Protein AF-A0ABD2N0E4-F1 (afdb_monomer_lite)

pLDDT: mean 71.27, std 22.46, range [29.11, 97.75]

Secondary structure (DSSP, 8-state):
-HHHHHHHHHHHHTTSS-------------EEPPPHHHHHHHHHHT--S-EEGGGSSS-------PPPPHHHHHHHHHHHHHHHHHHHHHHHHHHHHHHHHHHHHHT----STTB-TTT-PBP-TTS--EEE-TTT--EEEGGGEE-S--STTSS-TT--EEHHHHHHHHHHHHTTHHHHTSPPP--PPPPPTT-TT-TTSGGGSSS--SS--S---PPPHHHHHHHHHHT--

Structure (mmCIF, N/CA/C/O backbone):
data_AF-A0ABD2N0E4-F1
#
_entry.id   AF-A0ABD2N0E4-F1
#
loop_
_atom_site.group_PDB
_atom_site.id
_atom_site.type_symbol
_atom_site.label_atom_id
_atom_site.label_alt_id
_atom_site.label_comp_id
_atom_site.label_asym_id
_atom_site.label_entity_id
_atom_site.label_seq_id
_atom_site.pdbx_PDB_ins_code
_atom_site.Cartn_x
_atom_site.Cartn_y
_atom_site.Cartn_z
_atom_site.occupancy
_atom_site.B_iso_or_equiv
_atom_site.auth_seq_id
_atom_site.auth_comp_id
_atom_site.auth_asym_id
_atom_site.auth_atom_id
_atom_site.pdbx_PDB_model_num
ATOM 1 N N . MET A 1 1 ? -3.082 17.286 18.800 1.00 41.62 1 MET A N 1
ATOM 2 C CA . MET A 1 1 ? -3.228 16.809 20.201 1.00 41.62 1 MET A CA 1
ATOM 3 C C . MET A 1 1 ? -4.542 17.218 20.885 1.00 41.62 1 MET A C 1
ATOM 5 O O . MET A 1 1 ? -4.996 16.475 21.744 1.00 41.62 1 MET A O 1
ATOM 9 N N . PHE A 1 2 ? -5.201 18.324 20.512 1.00 30.61 2 PHE A N 1
ATOM 10 C CA . PHE A 1 2 ? -6.448 18.774 21.165 1.00 30.61 2 PHE A CA 1
ATOM 11 C C . PHE A 1 2 ? -7.730 18.035 20.727 1.00 30.61 2 PHE A C 1
ATOM 13 O O . PHE A 1 2 ? -8.674 17.943 21.505 1.00 30.61 2 PHE A O 1
ATOM 20 N N . HIS A 1 3 ? -7.746 17.432 19.534 1.00 33.03 3 HIS A N 1
ATOM 21 C CA . HIS A 1 3 ? -8.928 16.735 19.005 1.00 33.03 3 HIS A CA 1
ATOM 22 C C . HIS A 1 3 ? -9.237 15.411 19.741 1.00 33.03 3 HIS A C 1
ATOM 24 O O . HIS A 1 3 ? -10.398 15.074 19.956 1.00 33.03 3 HIS A O 1
ATOM 30 N N . ASN A 1 4 ? -8.202 14.710 20.228 1.00 40.12 4 ASN A N 1
ATOM 31 C CA . ASN A 1 4 ? -8.358 13.452 20.977 1.00 40.12 4 ASN A CA 1
ATOM 32 C C . ASN A 1 4 ? -8.944 13.653 22.382 1.00 40.12 4 ASN A C 1
ATOM 34 O O . ASN A 1 4 ? -9.721 12.824 22.845 1.00 40.12 4 ASN A O 1
ATOM 38 N N . LYS A 1 5 ? -8.659 14.783 23.043 1.00 41.25 5 LYS A N 1
ATO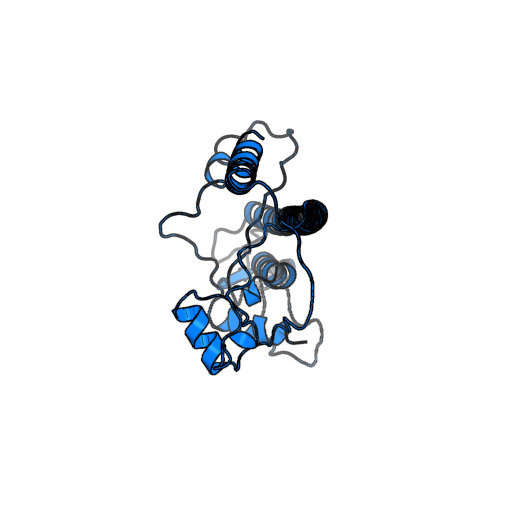M 39 C CA . LYS A 1 5 ? -9.264 15.093 24.351 1.00 41.25 5 LYS A CA 1
ATOM 40 C C . LYS A 1 5 ? -10.753 15.450 24.240 1.00 41.25 5 LYS A C 1
ATOM 42 O O . LYS A 1 5 ? -11.501 15.236 25.191 1.00 41.25 5 LYS A O 1
ATOM 47 N N . PHE A 1 6 ? -11.194 15.979 23.096 1.00 37.59 6 PHE A N 1
ATOM 48 C CA . PHE A 1 6 ? -12.590 16.372 22.870 1.00 37.59 6 PHE A CA 1
ATOM 49 C C . PHE A 1 6 ? -13.507 15.164 22.627 1.00 37.59 6 PHE A C 1
ATOM 51 O O . PHE A 1 6 ? -14.614 15.116 23.162 1.00 37.59 6 PHE A O 1
ATOM 58 N N . LEU A 1 7 ? -13.024 14.155 21.892 1.00 40.72 7 LEU A N 1
ATOM 59 C CA . LEU A 1 7 ? -13.750 12.897 21.684 1.00 40.72 7 LEU A CA 1
ATOM 60 C C . LEU A 1 7 ? -13.798 12.047 22.963 1.00 40.72 7 LEU A C 1
ATOM 62 O O . LEU A 1 7 ? -14.858 11.529 23.299 1.00 40.72 7 LEU A O 1
ATOM 66 N N . GLN A 1 8 ? -12.712 12.018 23.745 1.00 43.84 8 GLN A N 1
ATOM 67 C CA . GLN A 1 8 ? -12.697 11.364 25.061 1.00 43.84 8 GLN A CA 1
ATOM 68 C C . GLN A 1 8 ? -13.714 11.986 26.038 1.00 43.84 8 GLN A C 1
ATOM 70 O O . GLN A 1 8 ? -14.446 11.259 26.705 1.00 43.84 8 GLN A O 1
ATOM 75 N N . LYS A 1 9 ? -13.837 13.323 26.088 1.00 43.34 9 LYS A N 1
ATOM 76 C CA . LYS A 1 9 ? -14.824 14.004 26.953 1.00 43.34 9 LYS A CA 1
ATOM 77 C C . LYS A 1 9 ? -16.278 13.758 26.539 1.00 43.34 9 LYS A C 1
ATOM 79 O O . LYS A 1 9 ? -17.130 13.658 27.416 1.00 43.34 9 LYS A O 1
ATOM 84 N N . LYS A 1 10 ? -16.578 13.647 25.239 1.00 43.84 10 LYS A N 1
ATOM 85 C CA . LYS A 1 10 ? -17.944 13.359 24.760 1.00 43.84 10 LYS A CA 1
ATOM 86 C C . LYS A 1 10 ? -18.404 11.947 25.130 1.00 43.84 10 LYS A C 1
ATOM 88 O O . LYS A 1 10 ? -19.545 11.789 25.553 1.00 43.84 10 LYS A O 1
ATOM 93 N N . THR A 1 11 ? -17.521 10.954 25.033 1.00 43.59 11 THR A N 1
ATOM 94 C CA . THR A 1 11 ? -17.840 9.562 25.389 1.00 43.59 11 THR A CA 1
ATOM 95 C C . THR A 1 11 ? -17.979 9.376 26.903 1.00 43.59 11 THR A C 1
ATOM 97 O O . THR A 1 11 ? -18.896 8.699 27.353 1.00 43.59 11 THR A O 1
ATOM 100 N N . ILE A 1 12 ? -17.129 10.035 27.699 1.00 49.12 12 ILE A N 1
ATOM 101 C CA . ILE A 1 12 ? -17.150 9.931 29.169 1.00 49.12 12 ILE A CA 1
ATOM 102 C C . ILE A 1 12 ? -18.345 10.688 29.780 1.00 49.12 12 ILE A C 1
ATOM 104 O O . ILE A 1 12 ? -19.020 10.162 30.661 1.00 49.12 12 ILE A O 1
ATOM 108 N N . ASN A 1 13 ? -18.675 11.889 29.290 1.00 42.91 13 ASN A N 1
ATOM 109 C CA . ASN A 1 13 ? -19.782 12.680 29.849 1.00 42.91 13 ASN A CA 1
ATOM 110 C C . ASN A 1 13 ? -21.171 12.094 29.543 1.00 42.91 13 ASN A C 1
ATOM 112 O O . ASN A 1 13 ? -22.104 12.337 30.301 1.00 42.91 13 ASN A O 1
ATOM 116 N N . SER A 1 14 ? -21.313 11.308 28.470 1.00 40.44 14 SER A N 1
ATOM 117 C CA . SER A 1 14 ? -22.568 10.614 28.151 1.00 40.44 14 SER A CA 1
ATOM 118 C C . SER A 1 14 ? -22.848 9.415 29.067 1.00 40.44 14 SER A C 1
ATOM 120 O O . SER A 1 14 ? -23.981 8.945 29.090 1.00 40.44 14 SER A O 1
ATOM 122 N N . LEU A 1 15 ? -21.840 8.909 29.789 1.00 46.19 15 LEU A N 1
ATOM 123 C CA . LEU A 1 15 ? -21.962 7.739 30.668 1.00 46.19 15 LEU A CA 1
ATOM 124 C C . LEU A 1 15 ? -22.208 8.113 32.139 1.00 46.19 15 LEU A C 1
ATOM 126 O O . LEU A 1 15 ? -22.759 7.311 32.880 1.00 46.19 15 LEU A O 1
ATOM 130 N N . ASN A 1 16 ? -21.855 9.332 32.561 1.00 41.91 16 ASN A N 1
ATOM 131 C CA . ASN A 1 16 ? -21.951 9.765 33.965 1.00 41.91 16 ASN A CA 1
ATOM 132 C C . ASN A 1 16 ? -23.331 10.309 34.378 1.00 41.91 16 ASN A C 1
ATOM 134 O O . ASN A 1 16 ? -23.532 10.655 35.539 1.00 41.91 16 ASN A O 1
ATOM 138 N N . ALA A 1 17 ? -24.282 10.418 33.452 1.00 36.62 17 ALA A N 1
ATOM 139 C CA . ALA A 1 17 ? -25.582 11.030 33.705 1.00 36.62 17 ALA A CA 1
ATOM 140 C C . ALA A 1 17 ? -26.681 9.988 33.946 1.00 36.62 17 ALA A C 1
ATOM 142 O O . ALA A 1 17 ? -27.721 10.072 33.304 1.00 36.62 17 ALA A O 1
ATOM 143 N N . GLN A 1 18 ? -26.474 9.002 34.827 1.00 40.22 18 GLN A N 1
ATOM 144 C CA . GLN A 1 18 ? -27.580 8.202 35.366 1.00 40.22 18 GLN A CA 1
ATOM 145 C C . GLN A 1 18 ? -27.177 7.325 36.566 1.00 40.22 18 GLN A C 1
ATOM 147 O O . GLN A 1 18 ? -26.464 6.340 36.420 1.00 40.22 18 GLN A O 1
ATOM 152 N N . MET A 1 19 ? -27.808 7.659 37.696 1.00 41.88 19 MET A N 1
ATOM 153 C CA . MET A 1 19 ? -28.380 6.762 38.714 1.00 41.88 19 MET A CA 1
ATOM 154 C C . MET A 1 19 ? -27.630 6.496 40.028 1.00 41.88 19 MET A C 1
ATOM 156 O O . MET A 1 19 ? -26.530 5.955 40.073 1.00 41.88 19 MET A O 1
ATOM 160 N N . ASP A 1 20 ? -28.386 6.809 41.087 1.00 30.81 20 ASP A N 1
ATOM 161 C CA . ASP A 1 20 ? -28.323 6.332 42.466 1.00 30.81 20 ASP A CA 1
ATOM 162 C C . ASP A 1 20 ? -29.041 4.965 42.630 1.00 30.81 20 ASP A C 1
ATOM 164 O O . ASP A 1 20 ? -30.088 4.739 42.025 1.00 30.81 20 ASP A O 1
ATOM 168 N N . CYS A 1 21 ? -28.434 4.124 43.481 1.00 40.25 21 CYS A N 1
ATOM 169 C CA . CYS A 1 21 ? -28.859 2.970 44.315 1.00 40.25 21 CYS A CA 1
ATOM 170 C C . CYS A 1 21 ? -29.803 1.813 43.850 1.00 40.25 21 CYS A C 1
ATOM 172 O O . CYS A 1 21 ? -30.856 2.007 43.252 1.00 40.25 21 CYS A O 1
ATOM 174 N N . GLY A 1 22 ? -29.473 0.580 44.312 1.00 34.22 22 GLY A N 1
ATOM 175 C CA . GLY A 1 22 ? -30.447 -0.493 44.636 1.00 34.22 22 GLY A CA 1
ATOM 176 C C . GLY A 1 22 ? -30.064 -1.962 44.318 1.00 34.22 22 GLY A C 1
ATOM 177 O O . GLY A 1 22 ? -30.176 -2.398 43.180 1.00 34.22 22 GLY A O 1
ATOM 178 N N . THR A 1 23 ? -29.689 -2.750 45.337 1.00 43.53 23 THR A N 1
ATOM 179 C CA . THR A 1 23 ? -29.230 -4.169 45.326 1.00 43.53 23 THR A CA 1
ATOM 180 C C . THR A 1 23 ? -30.349 -5.226 45.161 1.00 43.53 23 THR A C 1
ATOM 182 O O . THR A 1 23 ? -31.348 -5.113 45.860 1.00 43.53 23 THR A O 1
ATOM 185 N N . SER A 1 24 ? -30.160 -6.312 44.377 1.00 33.53 24 SER A N 1
ATOM 186 C CA . SER A 1 24 ? -30.655 -7.692 44.675 1.00 33.53 24 SER A CA 1
ATOM 187 C C . SER A 1 24 ? -30.190 -8.752 43.645 1.00 33.53 24 SER A C 1
ATOM 189 O O . SER A 1 24 ? -29.809 -8.424 42.525 1.00 33.53 24 SER A O 1
ATOM 191 N N . SER A 1 25 ? -30.197 -10.029 44.042 1.00 43.66 25 SER A N 1
ATOM 192 C CA . SER A 1 25 ? -29.466 -11.174 43.480 1.00 43.66 25 SER A CA 1
ATOM 193 C C . SER A 1 25 ? -30.288 -12.173 42.629 1.00 43.66 25 SER A C 1
ATOM 195 O O . SER A 1 25 ? -31.485 -12.352 42.816 1.00 43.66 25 SER A O 1
ATOM 197 N N . ASN A 1 26 ? -29.540 -12.932 41.805 1.00 48.09 26 ASN A N 1
ATOM 198 C CA . ASN A 1 26 ? -29.694 -14.354 41.420 1.00 48.09 26 ASN A CA 1
ATOM 199 C C . ASN A 1 26 ? -30.334 -14.818 40.074 1.00 48.09 26 ASN A C 1
ATOM 201 O O . ASN A 1 26 ? -31.441 -14.457 39.700 1.00 48.09 26 ASN A O 1
ATOM 205 N N . ALA A 1 27 ? -29.591 -15.754 39.450 1.00 44.91 27 ALA A N 1
ATOM 206 C CA . ALA A 1 27 ? -29.925 -16.835 38.498 1.00 44.91 27 ALA A CA 1
ATOM 207 C C . ALA A 1 27 ? -30.390 -16.574 37.029 1.00 44.91 27 ALA A C 1
ATOM 209 O O . ALA A 1 27 ? -31.545 -16.287 36.736 1.00 44.91 27 ALA A O 1
ATOM 210 N N . SER A 1 28 ? -29.500 -16.963 36.091 1.00 51.41 28 SER A N 1
ATOM 211 C CA . SER A 1 28 ? -29.757 -17.557 34.748 1.00 51.41 28 SER A CA 1
ATOM 212 C C . SER A 1 28 ? -29.959 -16.681 33.489 1.00 51.41 28 SER A C 1
ATOM 214 O O . SER A 1 28 ? -30.699 -17.034 32.575 1.00 51.41 28 SER A O 1
ATOM 216 N N . SER A 1 29 ? -29.197 -15.599 33.322 1.00 53.62 29 SER A N 1
ATOM 217 C CA . SER A 1 29 ? -29.129 -14.843 32.054 1.00 53.62 29 SER A CA 1
ATOM 218 C C . SER A 1 29 ? -28.088 -15.407 31.062 1.00 53.62 29 SER A C 1
ATOM 220 O O . SER A 1 29 ? -27.101 -14.750 30.731 1.00 53.62 29 SER A O 1
ATOM 222 N N . ARG A 1 30 ? -28.286 -16.631 30.548 1.00 62.50 30 ARG A N 1
ATOM 223 C CA . ARG A 1 30 ? -27.404 -17.176 29.493 1.00 62.50 30 ARG A CA 1
ATOM 224 C C . ARG A 1 30 ? -27.708 -16.487 28.157 1.00 62.50 30 ARG A C 1
ATOM 226 O O . ARG A 1 30 ? -28.797 -16.633 27.610 1.00 62.50 30 ARG A O 1
ATOM 233 N N . PHE A 1 31 ? -26.745 -15.743 27.620 1.00 65.81 31 PHE A N 1
ATOM 234 C CA . PHE A 1 31 ? -26.821 -15.244 26.249 1.00 65.81 31 PHE A CA 1
ATOM 235 C C . PHE A 1 31 ? -26.590 -16.400 25.279 1.00 65.81 31 PHE A C 1
ATOM 237 O O . PHE A 1 31 ? -25.642 -17.169 25.437 1.00 65.81 31 PHE A O 1
ATOM 244 N N . VAL A 1 32 ? -27.466 -16.528 24.287 1.00 67.81 32 VAL A N 1
ATOM 245 C CA . VAL A 1 32 ? -27.338 -17.528 23.223 1.00 67.81 32 VAL A CA 1
ATOM 246 C C . VAL A 1 32 ? -27.271 -16.790 21.894 1.00 67.81 32 VAL A C 1
ATOM 248 O O . VAL A 1 32 ? -28.028 -15.842 21.663 1.00 67.81 32 VAL A O 1
ATOM 251 N N . CYS A 1 33 ? -26.346 -17.205 21.029 1.00 66.25 33 CYS A N 1
ATOM 252 C CA . CYS A 1 33 ? -26.260 -16.684 19.671 1.00 66.25 33 CYS A CA 1
ATOM 253 C C . CYS A 1 33 ? -27.509 -17.127 18.891 1.00 66.25 33 CYS A C 1
ATOM 255 O O . CYS A 1 33 ? -27.768 -18.330 18.803 1.00 66.25 33 CYS A O 1
ATOM 257 N N . PRO A 1 34 ? -28.316 -16.191 18.362 1.00 70.75 34 PRO A N 1
ATOM 258 C CA . PRO A 1 34 ? -29.490 -16.550 17.585 1.00 70.75 34 PRO A CA 1
ATOM 259 C C . PRO A 1 34 ? -29.070 -17.208 16.264 1.00 70.75 34 PRO A C 1
ATOM 261 O O . PRO A 1 34 ? -27.981 -16.958 15.755 1.00 70.75 34 PRO A O 1
ATOM 264 N N . ASN A 1 35 ? -29.957 -18.026 15.694 1.00 80.56 35 ASN A N 1
ATOM 265 C CA . ASN A 1 35 ? -29.770 -18.619 14.365 1.00 80.56 35 ASN A CA 1
ATOM 266 C C . ASN A 1 35 ? -29.430 -17.525 13.326 1.00 80.56 35 ASN A C 1
ATOM 268 O O . ASN A 1 35 ? -30.039 -16.454 13.353 1.00 80.56 35 ASN A O 1
ATOM 272 N N . ASP A 1 36 ? -28.523 -17.807 12.386 1.00 85.81 36 ASP A N 1
ATOM 273 C CA . ASP A 1 36 ? -28.107 -16.937 11.273 1.00 85.81 36 ASP A CA 1
ATOM 274 C C . ASP A 1 36 ? -29.250 -16.164 10.604 1.00 85.81 36 ASP A C 1
ATOM 276 O O . ASP A 1 36 ? -29.116 -14.970 10.330 1.00 85.81 36 ASP A O 1
ATOM 280 N N . ARG A 1 37 ? -30.419 -16.790 10.391 1.00 82.56 37 ARG A N 1
ATOM 281 C CA . ARG A 1 37 ? -31.581 -16.090 9.808 1.00 82.56 37 ARG A CA 1
ATOM 282 C C . ARG A 1 37 ? -32.058 -14.937 10.693 1.00 82.56 37 ARG A C 1
ATOM 284 O O . ARG A 1 37 ? -32.389 -13.860 10.200 1.00 82.56 37 ARG A O 1
ATOM 291 N N . GLN A 1 38 ? -32.102 -15.156 12.002 1.00 79.88 38 GLN A N 1
ATOM 292 C CA . GLN A 1 38 ? -32.447 -14.125 12.975 1.00 79.88 38 GLN A CA 1
ATOM 293 C C . GLN A 1 38 ? -31.320 -13.099 13.113 1.00 79.88 38 GLN A C 1
ATOM 295 O O . GLN A 1 38 ? -31.615 -11.915 13.246 1.00 79.88 38 GLN A O 1
ATOM 300 N N . LEU A 1 39 ? -30.055 -13.518 13.038 1.00 80.56 39 LEU A N 1
ATOM 301 C CA . LEU A 1 39 ? -28.906 -12.615 13.091 1.00 80.56 39 LEU A CA 1
ATOM 302 C C . LEU A 1 39 ? -28.915 -11.627 11.910 1.00 80.56 39 LEU A C 1
ATOM 304 O O . LEU A 1 39 ? -28.810 -10.417 12.107 1.00 80.56 39 LEU A O 1
ATOM 308 N N . ALA A 1 40 ? -29.161 -12.121 10.694 1.00 82.44 40 ALA A N 1
ATOM 309 C CA . ALA A 1 40 ? -29.271 -11.302 9.488 1.00 82.44 40 ALA A CA 1
ATOM 310 C C . ALA A 1 40 ? -30.449 -10.312 9.550 1.00 82.44 40 ALA A C 1
ATOM 312 O O . ALA A 1 40 ? -30.313 -9.145 9.171 1.00 82.44 40 ALA A O 1
ATOM 313 N N . LEU A 1 41 ? -31.607 -10.750 10.060 1.00 77.56 41 LEU A N 1
ATOM 314 C CA . LEU A 1 41 ? -32.761 -9.872 10.280 1.00 77.56 41 LEU A CA 1
ATOM 315 C C . LEU A 1 41 ? -32.457 -8.792 11.324 1.00 77.56 41 LEU A C 1
ATOM 317 O O . LEU A 1 41 ? -32.785 -7.625 11.117 1.00 77.56 41 LEU A O 1
ATOM 321 N N . ARG A 1 42 ? -31.784 -9.150 12.419 1.00 75.44 42 ARG A N 1
ATOM 322 C CA . ARG A 1 42 ? -31.402 -8.201 13.468 1.00 75.44 42 ARG A CA 1
ATOM 323 C C . ARG A 1 42 ? -30.403 -7.160 12.992 1.00 75.44 42 ARG A C 1
ATOM 325 O O . ARG A 1 42 ? -30.570 -5.991 13.329 1.00 75.44 42 ARG A O 1
ATOM 332 N N . ALA A 1 43 ? -29.431 -7.553 12.171 1.00 77.75 43 ALA A N 1
ATOM 333 C CA . ALA A 1 43 ? -28.500 -6.626 11.535 1.00 77.75 43 ALA A CA 1
ATOM 334 C C . ALA A 1 43 ? -29.238 -5.615 10.642 1.00 77.75 43 ALA A C 1
ATOM 336 O O . ALA A 1 43 ? -28.991 -4.413 10.743 1.00 77.75 43 ALA A O 1
ATOM 337 N N . LYS A 1 44 ? -30.212 -6.075 9.841 1.00 80.25 44 LYS A N 1
ATOM 338 C CA . LYS A 1 44 ? -31.069 -5.186 9.034 1.00 80.25 44 LYS A CA 1
ATOM 339 C C . LYS A 1 44 ? -31.897 -4.224 9.890 1.00 80.25 44 LYS A C 1
ATOM 341 O O . LYS A 1 44 ? -32.036 -3.062 9.527 1.00 80.25 44 LYS A O 1
ATOM 346 N N . LEU A 1 45 ? -32.422 -4.696 11.020 1.00 77.50 45 LEU A N 1
ATOM 347 C CA . LEU A 1 45 ? -33.253 -3.906 11.937 1.00 77.50 45 LEU A CA 1
ATOM 348 C C . LEU A 1 45 ? -32.446 -3.109 12.980 1.00 77.50 45 LEU A C 1
ATOM 350 O O . LEU A 1 45 ? -33.040 -2.387 13.772 1.00 77.50 45 LEU A O 1
ATOM 354 N N . LYS A 1 46 ? -31.111 -3.234 13.002 1.00 67.62 46 LYS A N 1
ATOM 355 C CA . LYS A 1 46 ? -30.203 -2.632 14.000 1.00 67.62 46 LYS A CA 1
ATOM 356 C C . LYS A 1 46 ? -30.549 -2.985 15.458 1.00 67.62 46 LYS A C 1
ATOM 358 O O . LYS A 1 46 ? -30.384 -2.167 16.355 1.00 67.62 46 LYS A O 1
ATOM 363 N N . THR A 1 47 ? -30.998 -4.216 15.711 1.00 68.69 47 THR A N 1
ATOM 364 C CA . THR A 1 47 ? -31.480 -4.668 17.038 1.00 68.69 47 THR A CA 1
ATOM 365 C C . THR A 1 47 ? -30.447 -5.458 17.863 1.00 68.69 47 THR A C 1
ATOM 367 O O . THR A 1 47 ? -30.812 -6.152 18.810 1.00 68.69 47 THR A O 1
ATOM 370 N N . GLY A 1 48 ? -29.151 -5.333 17.549 1.00 70.38 48 GLY A N 1
ATOM 371 C CA . GLY A 1 48 ? -28.047 -5.960 18.297 1.00 70.38 48 GLY A CA 1
ATOM 372 C C . GLY A 1 48 ? -27.715 -7.403 17.881 1.00 70.38 48 GLY A C 1
ATOM 373 O O . GLY A 1 48 ? -28.350 -7.970 16.993 1.00 70.38 48 GLY A O 1
ATOM 374 N N . TRP A 1 49 ? -26.684 -7.984 18.509 1.00 71.69 49 TRP A N 1
ATOM 375 C CA . TRP A 1 49 ? -26.042 -9.241 18.072 1.00 71.69 49 TRP A CA 1
ATOM 376 C C . TRP A 1 49 ? -26.382 -10.487 18.906 1.00 71.69 49 TRP A C 1
ATOM 378 O O . TRP A 1 49 ? -26.116 -11.603 18.472 1.00 71.69 49 TRP A O 1
ATOM 388 N N . SER A 1 50 ? -26.982 -10.338 20.085 1.00 67.19 50 SER A N 1
ATOM 389 C CA . SER A 1 50 ? -27.292 -11.456 20.984 1.00 67.19 50 SER A CA 1
ATOM 390 C C . SER A 1 50 ? -28.663 -11.285 21.634 1.00 67.19 50 SER A C 1
ATOM 392 O O . SER A 1 50 ? -29.208 -10.182 21.689 1.00 67.19 50 SER A O 1
ATOM 394 N N . ILE A 1 51 ? -29.245 -12.394 22.099 1.00 62.72 51 ILE A N 1
ATOM 395 C CA . ILE A 1 51 ? -30.520 -12.398 22.819 1.00 62.72 51 ILE A CA 1
ATOM 396 C C . ILE A 1 51 ? -30.308 -12.999 24.213 1.00 62.72 51 ILE A C 1
ATOM 398 O O . ILE A 1 51 ? -29.611 -14.006 24.367 1.00 62.72 51 ILE A O 1
ATOM 402 N N . LYS A 1 52 ? -30.921 -12.394 25.237 1.00 56.84 52 LYS A N 1
ATOM 403 C CA . LYS A 1 52 ? -31.133 -13.089 26.512 1.00 56.84 52 LYS A CA 1
ATOM 404 C C . LYS A 1 52 ? -32.223 -14.129 26.276 1.00 56.84 52 LYS A C 1
ATOM 406 O O . LYS A 1 52 ? -33.279 -13.790 25.743 1.00 56.84 52 LYS A O 1
ATOM 411 N N . THR A 1 53 ? -31.984 -15.373 26.672 1.00 54.91 53 THR A N 1
ATOM 412 C CA . THR A 1 53 ? -32.908 -16.511 26.501 1.00 54.91 53 THR A CA 1
ATOM 413 C C . THR A 1 53 ? -34.348 -16.244 26.969 1.00 54.91 53 THR A C 1
ATOM 415 O O . THR A 1 53 ? -35.268 -16.820 26.401 1.00 54.91 53 THR A O 1
ATOM 418 N N . GLY A 1 54 ? -34.578 -15.305 27.897 1.00 51.62 54 GLY A N 1
ATOM 419 C CA . GLY A 1 54 ? -35.920 -14.858 28.314 1.00 51.62 54 GLY A CA 1
ATOM 420 C C . GLY A 1 54 ? -36.719 -14.046 27.276 1.00 51.62 54 GLY A C 1
ATOM 421 O O . GLY A 1 54 ? -37.881 -13.746 27.492 1.00 51.62 54 GLY A O 1
ATOM 422 N N . SER A 1 55 ? -36.143 -13.679 26.128 1.00 49.72 55 SER A N 1
ATOM 423 C CA . SER A 1 55 ? -36.860 -12.958 25.058 1.00 49.72 55 SER A CA 1
ATOM 424 C C . SER A 1 55 ? -37.707 -13.874 24.158 1.00 49.72 55 SER A C 1
ATOM 426 O O . SER A 1 55 ? -38.480 -13.371 23.342 1.00 49.72 55 SER A O 1
ATOM 428 N N . ILE A 1 56 ? -37.552 -15.197 24.264 1.00 53.38 56 ILE A N 1
ATOM 429 C CA . ILE A 1 56 ? -38.323 -16.196 23.517 1.00 53.38 56 ILE A CA 1
ATOM 430 C C . ILE A 1 56 ? -39.362 -16.805 24.471 1.00 53.38 56 ILE A C 1
ATOM 432 O O . ILE A 1 56 ? -39.146 -17.808 25.138 1.00 53.38 56 ILE A O 1
ATOM 436 N N . GLY A 1 57 ? -40.500 -16.121 24.598 1.00 49.50 57 GLY A N 1
ATOM 437 C CA . GLY A 1 57 ? -41.741 -16.688 25.141 1.00 49.50 57 GLY A CA 1
ATOM 438 C C . GLY A 1 57 ? -41.865 -16.898 26.656 1.00 49.50 57 GLY A C 1
ATOM 439 O O . GLY A 1 57 ? -42.966 -17.204 27.096 1.00 49.50 57 GLY A O 1
ATOM 440 N N . TYR A 1 58 ? -40.831 -16.689 27.471 1.00 45.66 58 TYR A N 1
ATOM 441 C CA . TYR A 1 58 ? -40.958 -16.739 28.934 1.00 45.66 58 TYR A CA 1
ATOM 442 C C . TYR A 1 58 ? -40.735 -15.351 29.510 1.00 45.66 58 TYR A C 1
ATOM 444 O O . TYR A 1 58 ? -39.644 -14.808 29.392 1.00 45.66 58 TYR A O 1
ATOM 452 N N . GLN A 1 59 ? -41.779 -14.776 30.109 1.00 45.97 59 GLN A N 1
ATOM 453 C CA . GLN A 1 59 ? -41.752 -13.480 30.782 1.00 45.97 59 GLN A CA 1
ATOM 454 C C . GLN A 1 59 ? -40.700 -13.475 31.901 1.00 45.97 59 GLN A C 1
ATOM 456 O O . GLN A 1 59 ? -41.000 -13.729 33.062 1.00 45.97 59 GLN A O 1
ATOM 461 N N . ALA A 1 60 ? -39.449 -13.180 31.561 1.00 47.66 60 ALA A N 1
ATOM 462 C CA . ALA A 1 60 ? -38.509 -12.650 32.525 1.00 47.66 60 ALA A CA 1
ATOM 463 C C . ALA A 1 60 ? -38.799 -11.146 32.618 1.00 47.66 60 ALA A C 1
ATOM 465 O O . ALA A 1 60 ? -38.868 -10.491 31.569 1.00 47.66 60 ALA A O 1
ATOM 466 N N . PRO A 1 61 ? -38.969 -10.582 33.830 1.00 45.28 61 PRO A N 1
ATOM 467 C CA . PRO A 1 61 ? -39.025 -9.140 33.981 1.00 45.28 61 PRO A CA 1
ATOM 468 C C . PRO A 1 61 ? -37.784 -8.590 33.295 1.00 45.28 61 PRO A C 1
ATOM 470 O O . PRO A 1 61 ? -36.707 -9.181 33.407 1.00 45.28 61 PRO A O 1
ATOM 473 N N . SER A 1 62 ? -37.934 -7.502 32.544 1.00 50.69 62 SER A N 1
ATOM 474 C CA . SER A 1 62 ? -36.805 -6.752 32.020 1.00 50.69 62 SER A CA 1
ATOM 475 C C . SER A 1 62 ? -35.895 -6.424 33.201 1.00 50.69 62 SER A C 1
ATOM 477 O O . SER A 1 62 ? -36.135 -5.447 33.907 1.00 50.69 62 SER A O 1
ATOM 479 N N . THR A 1 63 ? -34.894 -7.272 33.468 1.00 52.25 63 THR A N 1
ATOM 480 C CA . THR A 1 63 ? -33.817 -6.959 34.396 1.00 52.25 63 THR A CA 1
ATOM 481 C C . THR A 1 63 ? -33.218 -5.720 33.784 1.00 52.25 63 THR A C 1
ATOM 483 O O . THR A 1 63 ? -32.634 -5.793 32.697 1.00 52.25 63 THR A O 1
ATOM 486 N N . SER A 1 64 ? -33.553 -4.607 34.421 1.00 50.09 64 SER A N 1
ATOM 487 C CA . SER A 1 64 ? -33.250 -3.236 34.075 1.00 50.09 64 SER A CA 1
ATOM 488 C C . SER A 1 64 ? -31.860 -3.114 33.472 1.00 50.09 64 SER A C 1
ATOM 490 O O . SER A 1 64 ? -30.976 -3.909 33.794 1.00 50.09 64 SER A O 1
ATOM 492 N N . ASN A 1 65 ? -31.667 -2.079 32.660 1.00 55.12 65 ASN A N 1
ATOM 493 C CA . ASN A 1 65 ? -30.370 -1.452 32.421 1.00 55.12 65 ASN A CA 1
ATOM 494 C C . ASN A 1 65 ? -29.695 -1.121 33.767 1.00 55.12 65 ASN A C 1
ATOM 496 O O . ASN A 1 65 ? -29.688 0.027 34.190 1.00 55.12 65 ASN A O 1
ATOM 500 N N . GLN A 1 66 ? -29.214 -2.134 34.486 1.00 60.78 66 GLN A N 1
ATOM 501 C CA . GLN A 1 66 ? -28.378 -1.972 35.655 1.00 60.78 66 GLN A CA 1
ATOM 502 C C . GLN A 1 66 ? -27.082 -1.379 35.112 1.00 60.78 66 GLN A C 1
ATOM 504 O O . GLN A 1 66 ? -26.493 -1.982 34.202 1.00 60.78 66 GLN A O 1
ATOM 509 N N . PRO A 1 67 ? -26.677 -0.193 35.587 1.00 72.25 67 PRO A N 1
ATOM 510 C CA . PRO A 1 67 ? -25.377 0.355 35.254 1.00 72.25 67 PRO A CA 1
ATOM 511 C C . PRO A 1 67 ? -24.316 -0.706 35.547 1.00 72.25 67 PRO A C 1
ATOM 513 O O . PRO A 1 67 ? -24.390 -1.406 36.560 1.00 72.25 67 PRO A O 1
ATOM 516 N N . LEU A 1 68 ? -23.362 -0.867 34.632 1.00 83.00 68 LEU A N 1
ATOM 517 C CA . LEU A 1 68 ? -22.215 -1.742 34.861 1.00 83.00 68 LEU A CA 1
ATOM 518 C C . LEU A 1 68 ? -21.550 -1.330 36.171 1.00 83.00 68 LEU A C 1
ATOM 520 O O . LEU A 1 68 ? -21.452 -0.135 36.466 1.00 83.00 68 LEU A O 1
ATOM 524 N N . ARG A 1 69 ? -21.078 -2.302 36.956 1.00 89.12 69 ARG A N 1
ATOM 525 C CA . ARG A 1 69 ? -20.292 -1.952 38.139 1.00 89.12 69 ARG A CA 1
ATOM 526 C C . ARG A 1 69 ? -19.074 -1.143 37.688 1.00 89.12 69 ARG A C 1
ATOM 528 O O . ARG A 1 69 ? -18.548 -1.411 36.605 1.00 89.12 69 ARG A O 1
ATOM 535 N N . PRO A 1 70 ? -18.594 -0.195 38.506 1.00 90.38 70 PRO A N 1
ATOM 536 C CA . PRO A 1 70 ? -17.465 0.651 38.127 1.00 90.38 70 PRO A CA 1
ATOM 537 C C . PRO A 1 70 ? -16.233 -0.167 37.703 1.00 90.38 70 PRO A C 1
ATOM 539 O O . PRO A 1 70 ? -15.570 0.189 36.735 1.00 90.38 70 PRO A O 1
ATOM 542 N N . GLU A 1 71 ? -15.993 -1.314 38.344 1.00 93.44 71 GLU A N 1
ATOM 543 C CA . GLU A 1 71 ? -14.926 -2.259 37.985 1.00 93.44 71 GLU A CA 1
ATOM 544 C C . GLU A 1 71 ? -15.113 -2.883 36.587 1.00 93.44 71 GLU A C 1
ATOM 546 O O . GLU A 1 71 ? -14.175 -2.964 35.795 1.00 93.44 71 GLU A O 1
ATOM 551 N N . GLU A 1 72 ? -16.339 -3.284 36.234 1.00 91.12 72 GLU A N 1
ATOM 552 C CA . GLU A 1 72 ? -16.650 -3.845 34.910 1.00 91.12 72 GLU A CA 1
ATOM 553 C C . GLU A 1 72 ? -16.536 -2.780 33.819 1.00 91.12 72 GLU A C 1
ATOM 555 O O . GLU A 1 72 ? -16.046 -3.048 32.720 1.00 91.12 72 GLU A O 1
ATOM 560 N N . GLN A 1 73 ? -16.963 -1.556 34.128 1.00 92.62 73 GLN A N 1
ATOM 561 C CA . GLN A 1 73 ? -16.825 -0.417 33.233 1.00 92.62 73 GLN A CA 1
ATOM 562 C C . GLN A 1 73 ? -15.350 -0.081 32.983 1.00 92.62 73 GLN A C 1
ATOM 564 O O . GLN A 1 73 ? -14.965 0.133 31.832 1.00 92.62 73 GLN A O 1
ATOM 569 N N . GLU A 1 74 ? -14.514 -0.080 34.023 1.00 94.00 74 GLU A N 1
ATOM 570 C CA . GLU A 1 74 ? -13.071 0.130 33.889 1.00 94.00 74 GLU A CA 1
ATOM 571 C C . GLU A 1 74 ? -12.419 -0.963 33.032 1.00 94.00 74 GLU A C 1
ATOM 573 O O . GLU A 1 74 ? -11.647 -0.650 32.122 1.00 94.00 74 GLU A O 1
ATOM 578 N N . ALA A 1 75 ? -12.793 -2.230 33.235 1.00 94.81 75 ALA A N 1
ATOM 579 C CA . ALA A 1 75 ? -12.302 -3.340 32.421 1.00 94.81 75 ALA A CA 1
ATOM 580 C C . ALA A 1 75 ? -12.662 -3.176 30.931 1.00 94.81 75 ALA A C 1
ATOM 582 O O . ALA A 1 75 ? -11.818 -3.388 30.058 1.00 94.81 75 ALA A O 1
ATOM 583 N N . ILE A 1 76 ? -13.889 -2.742 30.620 1.00 94.81 76 ILE A N 1
ATOM 584 C CA . ILE A 1 76 ? -14.319 -2.476 29.238 1.00 94.81 76 ILE A CA 1
ATOM 585 C C . ILE A 1 76 ? -13.523 -1.315 28.635 1.00 94.81 76 ILE A C 1
ATOM 587 O O . ILE A 1 76 ? -13.027 -1.431 27.513 1.00 94.81 76 ILE A O 1
ATOM 591 N N . ILE A 1 77 ? -13.356 -0.215 29.375 1.00 96.06 77 ILE A N 1
ATOM 592 C CA . ILE A 1 77 ? -12.569 0.940 28.921 1.00 96.06 77 ILE A CA 1
ATOM 593 C C . ILE A 1 77 ? -11.117 0.528 28.653 1.00 96.06 77 ILE A C 1
ATOM 595 O O . ILE A 1 77 ? -10.542 0.934 27.642 1.00 96.06 77 ILE A O 1
ATOM 599 N N . ALA A 1 78 ? -10.531 -0.310 29.509 1.00 96.44 78 ALA A N 1
ATOM 600 C CA . ALA A 1 78 ? -9.177 -0.817 29.325 1.00 96.44 78 ALA A CA 1
ATOM 601 C C . ALA A 1 78 ? -9.036 -1.635 28.029 1.00 96.44 78 ALA A C 1
ATOM 603 O O . ALA A 1 78 ? -8.054 -1.468 27.302 1.00 96.44 78 ALA A O 1
ATOM 604 N N . VAL A 1 79 ? -10.026 -2.472 27.697 1.00 97.75 79 VAL A N 1
ATOM 605 C CA . VAL A 1 79 ? -10.049 -3.240 26.439 1.00 97.75 79 VAL A CA 1
ATOM 606 C C . VAL A 1 79 ? -10.172 -2.320 25.227 1.00 97.75 79 VAL A C 1
ATOM 608 O O . VAL A 1 79 ? -9.419 -2.487 24.268 1.00 97.75 79 VAL A O 1
ATOM 611 N N . VAL A 1 80 ? -11.070 -1.331 25.274 1.00 96.12 80 VAL A N 1
ATOM 612 C CA . VAL A 1 80 ? -11.237 -0.354 24.186 1.00 96.12 80 VAL A CA 1
ATOM 613 C C . VAL A 1 80 ? -9.940 0.412 23.958 1.00 96.12 80 VAL A C 1
ATOM 615 O O . VAL A 1 80 ? -9.443 0.447 22.838 1.00 96.12 80 VAL A O 1
ATOM 618 N N . LYS A 1 81 ? -9.334 0.942 25.024 1.00 97.00 81 LYS A N 1
ATOM 619 C CA . LYS A 1 81 ? -8.067 1.672 24.938 1.00 97.00 81 LYS A CA 1
ATOM 620 C C . LYS A 1 81 ? -6.954 0.810 24.341 1.00 97.00 81 LYS A C 1
ATOM 622 O O . LYS A 1 81 ? -6.211 1.270 23.482 1.00 97.00 81 LYS A O 1
ATOM 627 N N . LYS A 1 82 ? -6.864 -0.459 24.749 1.00 97.50 82 LYS A N 1
ATOM 628 C CA . LYS A 1 82 ? -5.886 -1.403 24.194 1.00 97.50 82 LYS A CA 1
ATOM 629 C C . LYS A 1 82 ? -6.109 -1.655 22.699 1.00 97.50 82 LYS A C 1
ATOM 631 O O . LYS A 1 82 ? -5.133 -1.762 21.959 1.00 97.50 82 LYS A O 1
ATOM 636 N N . ALA A 1 83 ? -7.363 -1.755 22.259 1.00 95.88 83 ALA A N 1
ATOM 637 C CA . ALA A 1 83 ? -7.698 -1.901 20.845 1.00 95.88 83 ALA A CA 1
ATOM 638 C C . ALA A 1 83 ? -7.351 -0.631 20.048 1.00 95.88 83 ALA A C 1
ATOM 640 O O . ALA A 1 83 ? -6.733 -0.728 18.993 1.00 95.88 83 ALA A O 1
ATOM 641 N N . GLU A 1 84 ? -7.651 0.554 20.583 1.00 95.38 84 GLU A N 1
ATOM 642 C CA . GLU A 1 84 ? -7.284 1.837 19.969 1.00 95.38 84 GLU A CA 1
ATOM 643 C C . GLU A 1 84 ? -5.760 2.001 19.841 1.00 95.38 84 GLU A C 1
ATOM 645 O O . GLU A 1 84 ? -5.262 2.416 18.793 1.00 95.38 84 GLU A O 1
ATOM 650 N N . ASP A 1 85 ? -5.002 1.634 20.878 1.00 95.75 85 ASP A N 1
ATOM 651 C CA . ASP A 1 85 ? -3.536 1.668 20.860 1.00 95.75 85 ASP A CA 1
ATOM 652 C C . ASP A 1 85 ? -2.963 0.699 19.809 1.00 95.75 85 ASP A C 1
ATOM 654 O O . ASP A 1 85 ? -2.004 1.031 19.099 1.00 95.75 85 ASP A O 1
ATOM 658 N N . PHE A 1 86 ? -3.571 -0.483 19.667 1.00 96.62 86 PHE A N 1
ATOM 659 C CA . PHE A 1 86 ? -3.215 -1.448 18.629 1.00 96.62 86 PHE A CA 1
ATOM 660 C C . PHE A 1 86 ? -3.493 -0.896 17.225 1.00 96.62 86 PHE A C 1
ATOM 662 O O . PHE A 1 86 ? -2.598 -0.907 16.376 1.00 96.62 86 PHE A O 1
ATOM 669 N N . ASP A 1 87 ? -4.682 -0.334 16.999 1.00 94.56 87 ASP A N 1
ATOM 670 C CA . ASP A 1 87 ? -5.065 0.269 15.720 1.00 94.56 87 ASP A CA 1
ATOM 671 C C . ASP A 1 87 ? -4.127 1.418 15.334 1.00 94.56 87 ASP A C 1
ATOM 673 O O . ASP A 1 87 ? -3.722 1.536 14.178 1.00 94.56 87 ASP A O 1
ATOM 677 N N . LEU A 1 88 ? -3.722 2.257 16.291 1.00 95.25 88 LEU A N 1
ATOM 678 C CA . LEU A 1 88 ? -2.764 3.337 16.045 1.00 95.25 88 LEU A CA 1
ATOM 679 C C . LEU A 1 88 ? -1.377 2.812 15.653 1.00 95.25 88 LEU A C 1
ATOM 681 O O . LEU A 1 88 ? -0.721 3.392 14.782 1.00 95.25 88 LEU A O 1
ATOM 685 N N . SER A 1 89 ? -0.915 1.735 16.289 1.00 95.31 89 SER A N 1
ATOM 686 C CA . SER A 1 89 ? 0.339 1.070 15.918 1.00 95.31 89 SER A CA 1
ATOM 687 C C . SER A 1 89 ? 0.264 0.524 14.491 1.00 95.31 89 SER A C 1
ATOM 689 O O . SER A 1 89 ? 1.164 0.753 13.676 1.00 95.31 89 SER A O 1
ATOM 691 N N . GLU A 1 90 ? -0.857 -0.109 14.150 1.00 95.50 90 GLU A N 1
ATOM 692 C CA . GLU A 1 90 ? -1.088 -0.682 12.830 1.00 95.50 90 GLU A CA 1
ATOM 693 C C . GLU A 1 90 ? -1.175 0.393 11.738 1.00 95.50 90 GLU A C 1
ATOM 695 O O . GLU A 1 90 ? -0.533 0.277 10.692 1.00 95.50 90 GLU A O 1
ATOM 700 N N . GLN A 1 91 ? -1.859 1.508 12.007 1.00 95.06 91 GLN A N 1
ATOM 701 C CA . GLN A 1 91 ? -1.915 2.657 11.099 1.00 95.06 91 GLN A CA 1
ATOM 702 C C . GLN A 1 91 ? -0.521 3.214 10.781 1.00 95.06 91 GLN A C 1
ATOM 704 O O . GLN A 1 91 ? -0.242 3.565 9.631 1.00 95.06 91 GLN A O 1
ATOM 709 N N . LYS A 1 92 ? 0.372 3.289 11.777 1.00 95.62 92 LYS A N 1
ATOM 710 C CA . LYS A 1 92 ? 1.769 3.712 11.572 1.00 95.62 92 LYS A CA 1
ATOM 711 C C . LYS A 1 92 ? 2.554 2.671 10.776 1.00 95.62 92 LYS A C 1
ATOM 713 O O . LYS A 1 92 ? 3.326 3.027 9.886 1.00 95.62 92 LYS A O 1
ATOM 718 N N . ARG A 1 93 ? 2.351 1.381 11.058 1.00 96.75 93 ARG A N 1
ATOM 719 C CA . ARG A 1 93 ? 3.000 0.279 10.334 1.00 96.75 93 ARG A CA 1
ATOM 720 C C . ARG A 1 93 ? 2.634 0.297 8.850 1.00 96.75 93 ARG A C 1
ATOM 722 O O . ARG A 1 93 ? 3.530 0.279 8.007 1.00 96.75 93 ARG A O 1
ATOM 729 N N . VAL A 1 94 ? 1.344 0.395 8.527 1.00 95.94 94 VAL A N 1
ATOM 730 C CA . VAL A 1 94 ? 0.864 0.534 7.143 1.00 95.94 94 VAL A CA 1
ATOM 731 C C . VAL A 1 94 ? 1.390 1.830 6.526 1.00 95.94 94 VAL A C 1
ATOM 733 O O . VAL A 1 94 ? 1.857 1.820 5.388 1.00 95.94 94 VAL A O 1
ATOM 736 N N . GLY A 1 95 ? 1.418 2.923 7.291 1.00 95.50 95 GLY A N 1
ATOM 737 C CA . GLY A 1 95 ? 1.979 4.201 6.857 1.00 95.50 95 GLY A CA 1
ATOM 738 C C . GLY A 1 95 ? 3.431 4.107 6.388 1.00 95.50 95 GLY A C 1
ATOM 739 O O . GLY A 1 95 ? 3.765 4.646 5.335 1.00 95.50 95 GLY A O 1
ATOM 740 N N . ASN A 1 96 ? 4.279 3.355 7.094 1.00 95.56 96 ASN A N 1
ATOM 741 C CA . ASN A 1 96 ? 5.661 3.094 6.676 1.00 95.56 96 ASN A CA 1
ATOM 742 C C . ASN A 1 96 ? 5.745 2.346 5.335 1.00 95.56 96 ASN A C 1
ATOM 744 O O . ASN A 1 96 ? 6.594 2.660 4.496 1.00 95.56 96 ASN A O 1
ATOM 748 N N . LEU A 1 97 ? 4.858 1.371 5.110 1.00 95.25 97 LEU A N 1
ATOM 749 C CA . LEU A 1 97 ? 4.802 0.638 3.845 1.00 95.25 97 LEU A CA 1
ATOM 750 C C . LEU A 1 97 ? 4.413 1.566 2.683 1.00 95.25 97 LEU A C 1
ATOM 752 O O . LEU A 1 97 ? 5.070 1.571 1.641 1.00 95.25 97 LEU A O 1
ATOM 756 N N . ILE A 1 98 ? 3.389 2.403 2.881 1.00 95.25 98 ILE A N 1
ATOM 757 C CA . ILE A 1 98 ? 2.952 3.390 1.885 1.00 95.25 98 ILE A CA 1
ATOM 758 C C . ILE A 1 98 ? 4.050 4.421 1.615 1.00 95.25 98 ILE A C 1
ATOM 760 O O . ILE A 1 98 ? 4.335 4.724 0.458 1.00 95.25 98 ILE A O 1
ATOM 764 N N . GLN A 1 99 ? 4.720 4.914 2.658 1.00 94.75 99 GLN A N 1
ATOM 765 C CA . GLN A 1 99 ? 5.824 5.863 2.529 1.00 94.75 99 GLN A CA 1
ATOM 766 C C . GLN A 1 99 ? 6.957 5.299 1.661 1.00 94.75 99 GLN A C 1
ATOM 768 O O . GLN A 1 99 ? 7.480 5.992 0.787 1.00 94.75 99 GLN A O 1
ATOM 773 N N . ARG A 1 100 ? 7.324 4.026 1.854 1.00 94.50 100 ARG A N 1
ATOM 774 C CA . ARG A 1 100 ? 8.312 3.339 1.010 1.00 94.50 100 ARG A CA 1
ATOM 775 C C . ARG A 1 100 ? 7.866 3.289 -0.456 1.00 94.50 100 ARG A C 1
ATOM 777 O O . ARG A 1 100 ? 8.669 3.598 -1.338 1.00 94.50 100 ARG A O 1
ATOM 784 N N . LEU A 1 101 ? 6.605 2.950 -0.722 1.00 94.25 101 LEU A N 1
ATOM 785 C CA . LEU A 1 101 ? 6.065 2.917 -2.085 1.00 94.25 101 LEU A CA 1
ATOM 786 C C . LEU A 1 101 ? 6.068 4.307 -2.738 1.00 94.25 101 LEU A C 1
ATOM 788 O O . LEU A 1 101 ? 6.490 4.451 -3.886 1.00 94.25 101 LEU A O 1
ATOM 792 N N . GLU A 1 102 ? 5.642 5.340 -2.015 1.00 93.50 102 GLU A N 1
ATOM 793 C CA . GLU A 1 102 ? 5.667 6.724 -2.499 1.00 93.50 102 GLU A CA 1
ATOM 794 C C . GLU A 1 102 ? 7.107 7.204 -2.750 1.00 93.50 102 GLU A C 1
ATOM 796 O O . GLU A 1 102 ? 7.371 7.881 -3.745 1.00 93.50 102 GLU A O 1
ATOM 801 N N . ASN A 1 103 ? 8.077 6.793 -1.925 1.00 92.44 103 ASN A N 1
ATOM 802 C CA . ASN A 1 103 ? 9.499 7.044 -2.176 1.00 92.44 103 ASN A CA 1
ATOM 803 C C . ASN A 1 103 ? 9.974 6.409 -3.486 1.00 92.44 103 ASN A C 1
ATOM 805 O O . ASN A 1 103 ? 10.720 7.039 -4.233 1.00 92.44 103 ASN A O 1
ATOM 809 N N . MET A 1 104 ? 9.545 5.183 -3.791 1.00 92.56 104 MET A N 1
ATOM 810 C CA . MET A 1 104 ? 9.858 4.545 -5.072 1.00 92.56 104 MET A CA 1
ATOM 811 C C . MET A 1 104 ? 9.221 5.288 -6.248 1.00 92.56 104 MET A C 1
ATOM 813 O O . MET A 1 104 ? 9.883 5.500 -7.258 1.00 92.56 104 MET A O 1
ATOM 817 N N . ARG A 1 105 ? 7.965 5.732 -6.111 1.00 92.44 105 ARG A N 1
ATOM 818 C CA . ARG A 1 105 ? 7.249 6.500 -7.146 1.00 92.44 105 ARG A CA 1
ATOM 819 C C . ARG A 1 105 ? 7.907 7.838 -7.455 1.00 92.44 105 ARG A C 1
ATOM 821 O O . ARG A 1 105 ? 7.990 8.215 -8.618 1.00 92.44 105 ARG A O 1
ATOM 828 N N . ARG A 1 106 ? 8.409 8.534 -6.433 1.00 92.56 106 ARG A N 1
ATOM 829 C CA . ARG A 1 106 ? 9.148 9.794 -6.610 1.00 92.56 106 ARG A CA 1
ATOM 830 C C . ARG A 1 106 ? 10.467 9.608 -7.369 1.00 92.56 106 ARG A C 1
ATOM 832 O O . ARG A 1 106 ? 10.914 10.537 -8.025 1.00 92.56 106 ARG A O 1
ATOM 839 N N . LYS A 1 107 ? 11.066 8.413 -7.314 1.00 90.12 107 LYS A N 1
ATOM 840 C CA . LYS A 1 107 ? 12.344 8.066 -7.967 1.00 90.12 107 LYS A CA 1
ATOM 841 C C . LYS A 1 107 ? 12.187 7.507 -9.391 1.00 90.12 107 LYS A C 1
ATOM 843 O O . LYS A 1 107 ? 13.110 6.887 -9.909 1.00 90.12 107 LYS A O 1
ATOM 848 N N . VAL A 1 108 ? 11.024 7.669 -10.013 1.00 91.94 108 VAL A N 1
ATOM 849 C CA . VAL A 1 108 ? 10.744 7.201 -11.380 1.00 91.94 108 VAL A CA 1
ATOM 850 C C . VAL A 1 108 ? 11.288 8.209 -12.392 1.00 91.94 108 VAL A C 1
ATOM 852 O O . VAL A 1 108 ? 10.953 9.389 -12.317 1.00 91.94 108 VAL A O 1
ATOM 855 N N . HIS A 1 109 ? 12.088 7.747 -13.356 1.00 90.81 109 HIS A N 1
ATOM 856 C CA . HIS A 1 109 ? 12.746 8.617 -14.342 1.00 90.81 109 HIS A CA 1
ATOM 857 C C . HIS A 1 109 ? 12.218 8.459 -15.776 1.00 90.81 109 HIS A C 1
ATOM 859 O O . HIS A 1 109 ? 12.281 9.411 -16.549 1.00 90.81 109 HIS A O 1
ATOM 865 N N . GLY A 1 110 ? 11.683 7.291 -16.144 1.00 87.88 110 GLY A N 1
ATOM 866 C CA . GLY A 1 110 ? 11.238 7.009 -17.509 1.00 87.88 110 GLY A CA 1
ATOM 867 C C . GLY A 1 110 ? 9.944 7.729 -17.869 1.00 87.88 110 GLY A C 1
ATOM 868 O O . GLY A 1 110 ? 8.913 7.533 -17.217 1.00 87.88 110 GLY A O 1
ATOM 869 N N . ARG A 1 111 ? 9.991 8.539 -18.930 1.00 85.62 111 ARG A N 1
ATOM 870 C CA . ARG A 1 111 ? 8.836 9.298 -19.443 1.00 85.62 111 ARG A CA 1
ATOM 871 C C . ARG A 1 111 ? 8.371 8.803 -20.810 1.00 85.62 111 ARG A C 1
ATOM 873 O O . ARG A 1 111 ? 7.183 8.891 -21.109 1.00 85.62 111 ARG A O 1
ATOM 880 N N . ASP A 1 112 ? 9.283 8.214 -21.578 1.00 87.75 112 ASP A N 1
ATOM 881 C CA . ASP A 1 112 ? 9.052 7.817 -22.964 1.00 87.75 112 ASP A CA 1
ATOM 882 C C . ASP A 1 112 ? 8.742 6.316 -23.119 1.00 87.75 112 ASP A C 1
ATOM 884 O O . ASP A 1 112 ? 9.238 5.487 -22.353 1.00 87.75 112 ASP A O 1
ATOM 888 N N . PRO A 1 113 ? 7.998 5.911 -24.168 1.00 86.69 113 PRO A N 1
ATOM 889 C CA . PRO A 1 113 ? 7.686 4.501 -24.445 1.00 86.69 113 PRO A CA 1
ATOM 890 C C . PRO A 1 113 ? 8.910 3.648 -24.829 1.00 86.69 113 PRO A C 1
ATOM 892 O O . PRO A 1 113 ? 8.831 2.413 -24.839 1.00 86.69 113 PRO A O 1
ATOM 895 N N . ASN A 1 114 ? 10.036 4.296 -25.146 1.00 89.88 114 ASN A N 1
ATOM 896 C CA . ASN A 1 114 ? 11.318 3.663 -25.460 1.00 89.88 114 ASN A CA 1
ATOM 897 C C . ASN A 1 114 ? 12.317 3.709 -24.295 1.00 89.88 114 ASN A C 1
ATOM 899 O O . ASN A 1 114 ? 13.484 3.373 -24.489 1.00 89.88 114 ASN A O 1
ATOM 903 N N . GLN A 1 115 ? 11.869 4.080 -23.095 1.00 93.56 115 GLN A N 1
ATOM 904 C CA . GLN A 1 115 ? 12.675 4.094 -21.879 1.00 93.56 115 GLN A CA 1
ATOM 905 C C . GLN A 1 115 ? 12.055 3.214 -20.794 1.00 93.56 115 GLN A C 1
ATOM 907 O O . GLN A 1 115 ? 10.837 3.055 -20.710 1.00 93.56 115 GLN A O 1
ATOM 912 N N . CYS A 1 116 ? 12.895 2.651 -19.931 1.00 95.12 116 CYS A N 1
ATOM 913 C CA . CYS A 1 116 ? 12.449 1.963 -18.731 1.00 95.12 116 CYS A CA 1
ATOM 914 C C . CYS A 1 116 ? 11.734 2.940 -17.799 1.00 95.12 116 CYS A C 1
ATOM 916 O O . CYS A 1 116 ? 12.322 3.943 -17.403 1.00 95.12 116 CYS A O 1
ATOM 918 N N . LEU A 1 117 ? 10.512 2.603 -17.374 1.00 94.56 117 LEU A N 1
ATOM 919 C CA . LEU A 1 117 ? 9.720 3.406 -16.441 1.00 94.56 117 LEU A CA 1
ATOM 920 C C . LEU A 1 117 ? 10.533 3.848 -15.215 1.00 94.56 117 LEU A C 1
ATOM 922 O O . LEU A 1 117 ? 10.476 5.007 -14.829 1.00 94.56 117 LEU A O 1
ATOM 926 N N . LEU A 1 118 ? 11.284 2.940 -14.590 1.00 94.12 118 LEU A N 1
ATOM 927 C CA . LEU A 1 118 ? 11.911 3.215 -13.295 1.00 94.12 118 LEU A CA 1
ATOM 928 C C . LEU A 1 118 ? 13.243 3.966 -13.435 1.00 94.12 118 LEU A C 1
ATOM 930 O O . LEU A 1 118 ? 13.372 5.061 -12.890 1.00 94.12 118 LEU A O 1
ATOM 934 N N . CYS A 1 119 ? 14.206 3.417 -14.181 1.00 94.44 119 CYS A N 1
ATOM 935 C CA . CYS A 1 119 ? 15.549 3.997 -14.303 1.00 94.44 119 CYS A CA 1
ATOM 936 C C . CYS A 1 119 ? 15.729 4.982 -15.470 1.00 94.44 119 CYS A C 1
ATOM 938 O O . CYS A 1 119 ? 16.696 5.731 -15.462 1.00 94.44 119 CYS A O 1
ATOM 940 N N . GLY A 1 120 ? 14.831 5.006 -16.460 1.00 93.12 120 GLY A N 1
ATOM 941 C CA . GLY A 1 120 ? 14.961 5.863 -17.646 1.00 93.12 120 GLY A CA 1
ATOM 942 C C . GLY A 1 120 ? 15.875 5.317 -18.753 1.00 93.12 120 GLY A C 1
ATOM 943 O O . GLY A 1 120 ? 15.972 5.935 -19.811 1.00 93.12 120 GLY A O 1
ATOM 944 N N . ASP A 1 121 ? 16.502 4.150 -18.565 1.00 92.88 121 ASP A N 1
ATOM 945 C CA . ASP A 1 121 ? 17.371 3.544 -19.583 1.00 92.88 121 ASP A CA 1
ATOM 946 C C . ASP A 1 121 ? 16.613 3.294 -20.891 1.00 92.88 121 ASP A C 1
ATOM 948 O O . ASP A 1 121 ? 15.532 2.701 -20.888 1.00 92.88 121 ASP A O 1
ATOM 952 N N . SER A 1 122 ? 17.189 3.702 -22.022 1.00 91.44 122 SER A N 1
ATOM 953 C CA . SER A 1 122 ? 16.578 3.468 -23.334 1.00 91.44 122 SER A CA 1
ATOM 954 C C . SER A 1 122 ? 16.676 1.998 -23.753 1.00 91.44 122 SER A C 1
ATOM 956 O O . SER A 1 122 ? 17.705 1.354 -23.541 1.00 91.44 122 SER A O 1
ATOM 958 N N . PHE A 1 123 ? 15.650 1.490 -24.429 1.00 91.81 123 PHE A N 1
ATOM 959 C CA . PHE A 1 123 ? 15.676 0.173 -25.070 1.00 91.81 123 PHE A CA 1
ATOM 960 C C . PHE A 1 123 ? 16.334 0.243 -26.457 1.00 91.81 123 PHE A C 1
ATOM 962 O O . PHE A 1 123 ? 16.353 1.297 -27.092 1.00 91.81 123 PHE A O 1
ATOM 969 N N . GLY A 1 124 ? 16.882 -0.872 -26.939 1.00 80.81 124 GLY A N 1
ATOM 970 C CA . GLY A 1 124 ? 17.558 -0.947 -28.235 1.00 80.81 124 GLY A CA 1
ATOM 971 C C . GLY A 1 124 ? 18.262 -2.285 -28.447 1.00 80.81 124 GLY A C 1
ATOM 972 O O . GLY A 1 124 ? 18.346 -3.090 -27.527 1.00 80.81 124 GLY A O 1
ATOM 973 N N . ILE A 1 125 ? 18.785 -2.499 -29.655 1.00 73.19 125 ILE A N 1
ATOM 974 C CA . ILE A 1 125 ? 19.345 -3.785 -30.119 1.00 73.19 125 ILE A CA 1
ATOM 975 C C . ILE A 1 125 ? 20.518 -4.262 -29.243 1.00 73.19 125 ILE A C 1
ATOM 977 O O . ILE A 1 125 ? 20.619 -5.443 -28.939 1.00 73.19 125 ILE A O 1
ATOM 981 N N . PHE A 1 126 ? 21.363 -3.337 -28.780 1.00 76.31 126 PHE A N 1
ATOM 982 C CA . PHE A 1 126 ? 22.496 -3.621 -27.884 1.00 76.31 126 PHE A CA 1
ATOM 983 C C . PHE A 1 126 ? 22.220 -3.252 -26.421 1.00 76.31 126 PHE A C 1
ATOM 985 O O . PHE A 1 126 ? 23.142 -3.162 -25.612 1.00 76.31 126 PHE A O 1
ATOM 992 N N . LYS A 1 127 ? 20.965 -2.949 -26.082 1.00 78.81 127 LYS A N 1
ATOM 993 C CA . LYS A 1 127 ? 20.575 -2.460 -24.756 1.00 78.81 127 LYS A CA 1
ATOM 994 C C . LYS A 1 127 ? 19.701 -3.485 -24.038 1.00 78.81 127 LYS A C 1
ATOM 996 O O . LYS A 1 127 ? 19.353 -4.531 -24.576 1.00 78.81 127 LYS A O 1
ATOM 1001 N N . SER A 1 128 ? 19.360 -3.172 -22.791 1.00 78.50 128 SER A N 1
ATOM 1002 C CA . SER A 1 128 ? 18.507 -3.998 -21.937 1.00 78.50 128 SER A CA 1
ATOM 1003 C C . SER A 1 128 ? 17.212 -4.414 -22.642 1.00 78.50 128 SER A C 1
ATOM 1005 O O . SER A 1 128 ? 16.554 -3.587 -23.278 1.00 78.50 128 SER A O 1
ATOM 1007 N N . GLN A 1 129 ? 16.813 -5.677 -22.468 1.00 85.31 129 GLN A N 1
ATOM 1008 C CA . GLN A 1 129 ? 15.548 -6.195 -22.985 1.00 85.31 129 GLN A CA 1
ATOM 1009 C C . GLN A 1 129 ? 14.361 -5.375 -22.458 1.00 85.31 129 GLN A C 1
ATOM 1011 O O . GLN A 1 129 ? 14.308 -5.007 -21.279 1.00 85.31 129 GLN A O 1
ATOM 1016 N N . LYS A 1 130 ? 13.402 -5.107 -23.349 1.00 90.56 130 LYS A N 1
ATOM 1017 C CA . LYS A 1 130 ? 12.139 -4.437 -23.036 1.00 90.56 130 LYS A CA 1
ATOM 1018 C C . LYS A 1 130 ? 11.127 -5.466 -22.530 1.00 90.56 130 LYS A C 1
ATOM 1020 O O . LYS A 1 130 ? 10.684 -6.313 -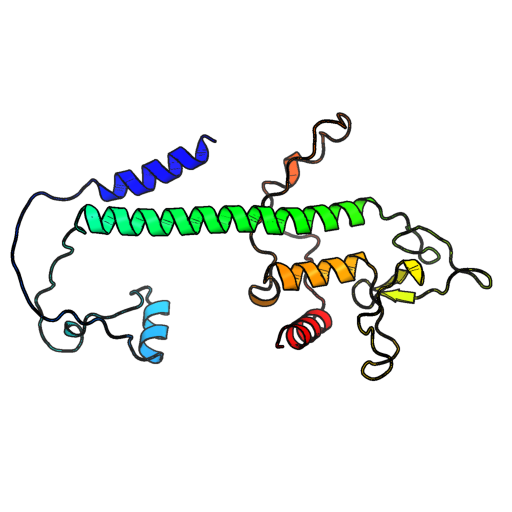23.298 1.00 90.56 130 LYS A O 1
ATOM 1025 N N . LEU A 1 131 ? 10.755 -5.372 -21.255 1.00 92.00 131 LEU A N 1
ATOM 1026 C CA . LEU A 1 131 ? 9.708 -6.182 -20.627 1.00 92.00 131 LEU A CA 1
ATOM 1027 C C . LEU A 1 131 ? 8.492 -5.302 -20.324 1.00 92.00 131 LEU A C 1
ATOM 1029 O O . LEU A 1 131 ? 8.639 -4.117 -20.027 1.00 92.00 131 LEU A O 1
ATOM 1033 N N . MET A 1 132 ? 7.288 -5.866 -20.384 1.00 93.19 132 MET A N 1
ATOM 1034 C CA . MET A 1 132 ? 6.046 -5.135 -20.116 1.00 93.19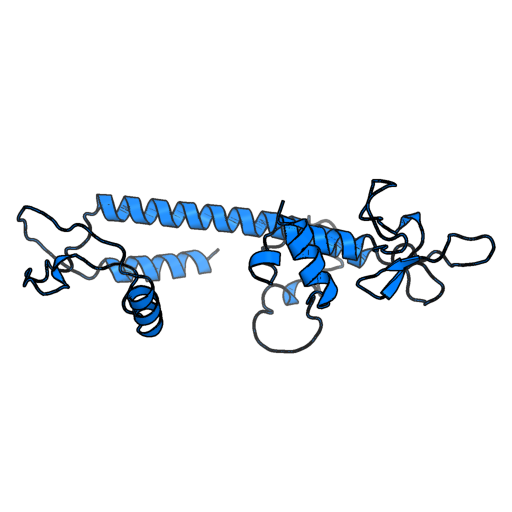 132 MET A CA 1
ATOM 1035 C C . MET A 1 132 ? 5.474 -5.535 -18.759 1.00 93.19 132 MET A C 1
ATOM 1037 O O . MET A 1 132 ? 5.308 -6.716 -18.477 1.00 93.19 132 MET A O 1
ATOM 1041 N N . CYS A 1 133 ? 5.156 -4.551 -17.913 1.00 93.31 133 CYS A N 1
ATOM 1042 C CA . CYS A 1 133 ? 4.486 -4.818 -16.641 1.00 93.31 133 CYS A CA 1
ATOM 1043 C C . CYS A 1 133 ? 3.021 -5.216 -16.870 1.00 93.31 133 CYS A C 1
ATOM 1045 O O . CYS A 1 133 ? 2.268 -4.456 -17.479 1.00 93.31 133 CYS A O 1
ATOM 1047 N N . SER A 1 134 ? 2.596 -6.344 -16.304 1.00 92.25 134 SER A N 1
ATOM 1048 C CA . SER A 1 134 ? 1.233 -6.875 -16.459 1.00 92.25 134 SER A CA 1
ATOM 1049 C C . SER A 1 134 ? 0.153 -5.962 -15.852 1.00 92.25 134 SER A C 1
ATOM 1051 O O . SER A 1 134 ? -0.952 -5.855 -16.381 1.00 92.25 134 SER A O 1
ATOM 1053 N N . ASP A 1 135 ? 0.472 -5.237 -14.774 1.00 91.19 135 ASP A N 1
ATOM 1054 C CA . ASP A 1 135 ? -0.492 -4.355 -14.102 1.00 91.19 135 ASP A CA 1
ATOM 1055 C C . ASP A 1 135 ? -0.623 -2.996 -14.799 1.00 91.19 135 ASP A C 1
ATOM 1057 O O . ASP A 1 135 ? -1.716 -2.591 -15.199 1.00 91.19 135 ASP A O 1
ATOM 1061 N N . CYS A 1 136 ? 0.486 -2.268 -14.958 1.00 92.25 136 CYS A N 1
ATOM 1062 C CA . CYS A 1 136 ? 0.460 -0.889 -15.454 1.00 92.25 136 CYS A CA 1
ATOM 1063 C C . CYS A 1 136 ? 0.747 -0.749 -16.952 1.00 92.25 136 CYS A C 1
ATOM 1065 O O . CYS A 1 136 ? 0.719 0.372 -17.457 1.00 92.25 136 CYS A O 1
ATOM 1067 N N . THR A 1 137 ? 1.044 -1.855 -17.648 1.00 92.69 137 THR A N 1
ATOM 1068 C CA . THR A 1 137 ? 1.323 -1.905 -19.096 1.00 92.69 137 THR A CA 1
ATOM 1069 C C . THR A 1 137 ? 2.398 -0.916 -19.550 1.00 92.69 137 THR A C 1
ATOM 1071 O O . THR A 1 137 ? 2.400 -0.467 -20.693 1.00 92.69 137 THR A O 1
ATOM 1074 N N . ARG A 1 138 ? 3.325 -0.558 -18.653 1.00 93.25 138 ARG A N 1
ATOM 1075 C CA . ARG A 1 138 ? 4.481 0.293 -18.953 1.00 93.25 138 ARG A CA 1
ATOM 1076 C C . ARG A 1 138 ? 5.745 -0.552 -19.116 1.00 93.25 138 ARG A C 1
ATOM 1078 O O . ARG A 1 138 ? 5.871 -1.577 -18.436 1.00 93.25 138 ARG A O 1
ATOM 1085 N N . PRO A 1 139 ? 6.676 -0.127 -19.983 1.00 93.56 139 PRO A N 1
ATOM 1086 C CA . PRO A 1 139 ? 7.884 -0.885 -20.247 1.00 93.56 139 PRO A CA 1
ATOM 1087 C C . PRO A 1 139 ? 8.922 -0.713 -19.129 1.00 93.56 139 PRO A C 1
ATOM 1089 O O . PRO A 1 139 ? 9.110 0.376 -18.583 1.00 93.56 139 PRO A O 1
ATOM 1092 N N . VAL A 1 140 ? 9.626 -1.792 -18.803 1.00 94.75 140 VAL A N 1
ATOM 1093 C CA . VAL A 1 140 ? 10.715 -1.844 -17.820 1.00 94.75 140 VAL A CA 1
ATOM 1094 C C . VAL A 1 140 ? 11.885 -2.669 -18.353 1.00 94.75 140 VAL A C 1
ATOM 1096 O O . VAL A 1 140 ? 11.704 -3.558 -19.181 1.00 94.75 140 VAL A O 1
ATOM 1099 N N . CYS A 1 141 ? 13.099 -2.365 -17.894 1.00 94.12 141 CYS A N 1
ATOM 1100 C CA . CYS A 1 141 ? 14.270 -3.198 -18.159 1.00 94.12 141 CYS A CA 1
ATOM 1101 C C . CYS A 1 141 ? 14.294 -4.418 -17.226 1.00 94.12 141 CYS A C 1
ATOM 1103 O O . CYS A 1 141 ? 13.662 -4.405 -16.170 1.00 94.12 141 CYS A O 1
ATOM 1105 N N . GLN A 1 142 ? 15.082 -5.441 -17.569 1.00 91.38 142 GLN A N 1
ATOM 1106 C CA . GLN A 1 142 ? 15.218 -6.671 -16.774 1.00 91.38 142 GLN A CA 1
ATOM 1107 C C . GLN A 1 142 ? 15.617 -6.423 -15.307 1.00 91.38 142 GLN A C 1
ATOM 1109 O O . GLN A 1 142 ? 15.128 -7.108 -14.421 1.00 91.38 142 GLN A O 1
ATOM 1114 N N . LYS A 1 143 ? 16.437 -5.399 -15.025 1.00 92.44 143 LYS A N 1
ATOM 1115 C CA . LYS A 1 143 ? 16.825 -5.025 -13.648 1.00 92.44 143 LYS A CA 1
ATOM 1116 C C . LYS A 1 143 ? 15.678 -4.420 -12.833 1.00 92.44 143 LYS A C 1
ATOM 1118 O O . LYS A 1 143 ? 15.722 -4.409 -11.611 1.00 92.44 143 LYS A O 1
ATOM 1123 N N . CYS A 1 144 ? 14.692 -3.845 -13.516 1.00 94.38 144 CYS A N 1
ATOM 1124 C CA . CYS A 1 144 ? 13.553 -3.149 -12.922 1.00 94.38 144 CYS A CA 1
ATOM 1125 C C . CYS A 1 144 ? 12.263 -3.983 -12.945 1.00 94.38 144 CYS A C 1
ATOM 1127 O O . CYS A 1 144 ? 11.212 -3.506 -12.495 1.00 94.38 144 CYS A O 1
ATOM 1129 N N . ALA A 1 145 ? 12.340 -5.191 -13.498 1.00 93.31 145 ALA A N 1
ATOM 1130 C CA . ALA A 1 145 ? 11.264 -6.158 -13.545 1.00 93.31 145 ALA A CA 1
ATOM 1131 C C . ALA A 1 145 ? 11.432 -7.179 -12.413 1.00 93.31 145 ALA A C 1
ATOM 1133 O O . ALA A 1 145 ? 12.544 -7.562 -12.060 1.00 93.31 145 ALA A O 1
ATOM 1134 N N . VAL A 1 146 ? 10.310 -7.610 -11.854 1.00 92.75 146 VAL A N 1
ATOM 1135 C CA . VAL A 1 146 ? 10.205 -8.668 -10.856 1.00 92.75 146 VAL A CA 1
ATOM 1136 C C . VAL A 1 146 ? 9.432 -9.808 -11.500 1.00 92.75 146 VAL A C 1
ATOM 1138 O O . VAL A 1 146 ? 8.339 -9.589 -12.035 1.00 92.75 146 VAL A O 1
ATOM 1141 N N . ASP A 1 147 ? 10.017 -11.000 -11.450 1.00 88.62 147 ASP A N 1
ATOM 1142 C CA . ASP A 1 147 ? 9.323 -12.250 -11.734 1.00 88.62 147 ASP A CA 1
ATOM 1143 C C . ASP A 1 147 ? 8.676 -12.735 -10.427 1.00 88.62 147 ASP A C 1
ATOM 1145 O O . ASP A 1 147 ? 9.398 -12.981 -9.455 1.00 88.62 147 ASP A O 1
ATOM 1149 N N . PRO A 1 148 ? 7.341 -12.853 -10.344 1.00 76.44 148 PRO A N 1
ATOM 1150 C CA . PRO A 1 148 ? 6.678 -13.411 -9.168 1.00 76.44 148 PRO A CA 1
ATOM 1151 C C . PRO A 1 148 ? 7.065 -14.865 -8.895 1.00 76.44 148 PRO A C 1
ATOM 1153 O O . PRO A 1 148 ? 6.867 -15.343 -7.780 1.00 76.44 148 PRO A O 1
ATOM 1156 N N . CYS A 1 149 ? 7.568 -15.579 -9.902 1.00 67.38 149 CYS A N 1
ATOM 1157 C CA . CYS A 1 149 ? 7.850 -16.996 -9.825 1.00 67.38 149 CYS A CA 1
ATOM 1158 C C . CYS A 1 149 ? 9.355 -17.246 -9.818 1.00 67.38 149 CYS A C 1
ATOM 1160 O O . CYS A 1 149 ? 9.982 -17.504 -10.836 1.00 67.38 149 CYS A O 1
ATOM 1162 N N . GLY A 1 150 ? 9.941 -17.271 -8.622 1.00 60.16 150 GLY A N 1
ATOM 1163 C CA . GLY A 1 150 ? 11.337 -17.680 -8.417 1.00 60.16 150 GLY A CA 1
ATOM 1164 C C . GLY A 1 150 ? 11.631 -19.165 -8.704 1.00 60.16 150 GLY A C 1
ATOM 1165 O O . GLY A 1 150 ? 12.739 -19.624 -8.436 1.00 60.16 150 GLY A O 1
ATOM 1166 N N . SER A 1 151 ? 10.663 -19.932 -9.224 1.00 55.28 151 SER A N 1
ATOM 1167 C CA . SER A 1 151 ? 10.780 -21.357 -9.551 1.00 55.28 151 SER A CA 1
ATOM 1168 C C . SER A 1 151 ? 10.568 -21.586 -11.046 1.00 55.28 151 SER A C 1
ATOM 1170 O O . SER A 1 151 ? 9.543 -21.201 -11.608 1.00 55.28 151 SER A O 1
ATOM 1172 N N . LYS A 1 152 ? 11.512 -22.295 -11.677 1.00 55.78 152 LYS A N 1
ATOM 1173 C CA . LYS A 1 152 ? 11.519 -22.606 -13.118 1.00 55.78 152 LYS A CA 1
ATOM 1174 C C . LYS A 1 152 ? 10.346 -23.486 -13.582 1.00 55.78 152 LYS A C 1
ATOM 1176 O O . LYS A 1 152 ? 10.199 -23.683 -14.785 1.00 55.78 152 LYS A O 1
ATOM 1181 N N . HIS A 1 153 ? 9.548 -24.037 -12.660 1.00 52.12 153 HIS A N 1
ATOM 1182 C CA . HIS A 1 153 ? 8.636 -25.145 -12.957 1.00 52.12 153 HIS A CA 1
ATOM 1183 C C . HIS A 1 153 ? 7.134 -24.900 -12.756 1.00 52.12 153 HIS A C 1
ATOM 1185 O O . HIS A 1 153 ? 6.374 -25.791 -13.118 1.00 52.12 153 HIS A O 1
ATOM 1191 N N . CYS A 1 154 ? 6.671 -23.740 -12.273 1.00 53.94 154 CYS A N 1
ATOM 1192 C CA . CYS A 1 154 ? 5.236 -23.582 -11.958 1.00 53.94 154 CYS A CA 1
ATOM 1193 C C . CYS A 1 154 ? 4.491 -22.388 -12.573 1.00 53.94 154 CYS A C 1
ATOM 1195 O O . CYS A 1 154 ? 3.326 -22.204 -12.237 1.00 53.94 154 CYS A O 1
ATOM 1197 N N . CYS A 1 155 ? 5.060 -21.584 -13.477 1.00 56.03 155 CYS A N 1
ATOM 1198 C CA . CYS A 1 155 ? 4.356 -20.373 -13.926 1.00 56.03 155 CYS A CA 1
ATOM 1199 C C . CYS A 1 155 ? 4.436 -20.120 -15.430 1.00 56.03 155 CYS A C 1
ATOM 1201 O O . CYS A 1 155 ? 5.460 -20.365 -16.066 1.00 56.03 155 CYS A O 1
ATOM 1203 N N . SER A 1 156 ? 3.336 -19.608 -15.997 1.00 56.06 156 SER A N 1
ATOM 1204 C CA . SER A 1 156 ? 3.274 -19.158 -17.391 1.00 56.06 156 SER A CA 1
ATOM 1205 C C . SER A 1 156 ? 4.407 -18.165 -17.660 1.00 56.06 156 SER A C 1
ATOM 1207 O O . SER A 1 156 ? 4.571 -17.215 -16.893 1.00 56.06 156 SER A O 1
ATOM 1209 N N . LYS A 1 157 ? 5.157 -18.377 -18.739 1.00 56.88 157 LYS A N 1
ATOM 1210 C CA . LYS A 1 157 ? 6.475 -17.779 -19.005 1.00 56.88 157 LYS A CA 1
ATOM 1211 C C . LYS A 1 157 ? 6.514 -16.248 -19.195 1.00 56.88 157 LYS A C 1
ATOM 1213 O O . LYS A 1 157 ? 7.596 -15.716 -19.411 1.00 56.88 157 LYS A O 1
ATOM 1218 N N . ASP A 1 158 ? 5.393 -15.533 -19.064 1.00 66.56 158 ASP A N 1
ATOM 1219 C CA . ASP A 1 158 ? 5.263 -14.164 -19.589 1.00 66.56 158 ASP A CA 1
ATOM 1220 C C . ASP A 1 158 ? 4.721 -13.103 -18.607 1.00 66.56 158 ASP A C 1
ATOM 1222 O O . ASP A 1 158 ? 4.470 -11.967 -19.012 1.00 66.56 158 ASP A O 1
ATOM 1226 N N . HIS A 1 159 ? 4.561 -13.405 -17.313 1.00 84.25 159 HIS A N 1
ATOM 1227 C CA . HIS A 1 159 ? 3.979 -12.450 -16.353 1.00 84.25 159 HIS A CA 1
ATOM 1228 C C . HIS A 1 159 ? 5.030 -11.686 -15.531 1.00 84.25 159 HIS A C 1
ATOM 1230 O O . HIS A 1 159 ? 5.358 -12.055 -14.407 1.00 84.25 159 HIS A O 1
ATOM 1236 N N . TRP A 1 160 ? 5.504 -10.557 -16.069 1.00 91.00 160 TRP A N 1
ATOM 1237 C CA . TRP A 1 160 ? 6.440 -9.649 -15.391 1.00 91.00 160 TRP A CA 1
ATOM 1238 C C . TRP A 1 160 ? 5.732 -8.470 -14.713 1.00 91.00 160 TRP A C 1
ATOM 1240 O O . TRP A 1 160 ? 4.708 -7.971 -15.196 1.00 91.00 160 TRP A O 1
ATOM 1250 N N . PHE A 1 161 ? 6.317 -7.964 -13.625 1.00 93.50 161 PHE A N 1
ATOM 1251 C CA . PHE A 1 161 ? 5.837 -6.777 -12.909 1.00 93.50 161 PHE A CA 1
ATOM 1252 C C . PHE A 1 161 ? 6.953 -5.754 -12.737 1.00 93.50 161 PHE A C 1
ATOM 1254 O O . PHE A 1 161 ? 8.097 -6.109 -12.484 1.00 93.50 161 PHE A O 1
ATOM 1261 N N . CYS A 1 162 ? 6.648 -4.459 -12.828 1.00 95.00 162 CYS A N 1
ATOM 1262 C CA . CYS A 1 162 ? 7.612 -3.452 -12.387 1.00 95.00 162 CYS A CA 1
ATOM 1263 C C . CYS A 1 162 ? 7.728 -3.474 -10.856 1.00 95.00 162 CYS A C 1
ATOM 1265 O O . CYS A 1 162 ? 6.758 -3.802 -10.166 1.00 95.00 162 CYS A O 1
ATOM 1267 N N . MET A 1 163 ? 8.874 -3.049 -10.313 1.00 94.75 163 MET A N 1
ATOM 1268 C CA . MET A 1 163 ? 9.080 -3.007 -8.856 1.00 94.75 163 MET A CA 1
ATOM 1269 C C . MET A 1 163 ? 7.972 -2.242 -8.110 1.00 94.75 163 MET A C 1
ATOM 1271 O O . MET A 1 163 ? 7.569 -2.655 -7.030 1.00 94.75 163 MET A O 1
ATOM 1275 N N . ILE A 1 164 ? 7.416 -1.168 -8.691 1.00 95.75 164 ILE A N 1
ATOM 1276 C CA . ILE A 1 164 ? 6.319 -0.399 -8.072 1.00 95.75 164 ILE A CA 1
ATOM 1277 C C . ILE A 1 164 ? 5.026 -1.216 -7.984 1.00 95.75 164 ILE A C 1
ATOM 1279 O O . ILE A 1 164 ? 4.370 -1.202 -6.944 1.00 95.75 164 ILE A O 1
ATOM 1283 N N . CYS A 1 165 ? 4.637 -1.916 -9.052 1.00 94.56 165 CYS A N 1
ATOM 1284 C CA . CYS A 1 165 ? 3.438 -2.756 -9.043 1.00 94.56 165 CYS A CA 1
ATOM 1285 C C . CYS A 1 165 ? 3.621 -3.967 -8.123 1.00 94.56 165 CYS A C 1
ATOM 1287 O O . CYS A 1 165 ? 2.716 -4.283 -7.355 1.00 94.56 165 CYS A O 1
ATOM 1289 N N . SER A 1 166 ? 4.811 -4.572 -8.124 1.00 94.38 166 SER A N 1
ATOM 1290 C CA . SER A 1 166 ? 5.165 -5.639 -7.186 1.00 94.38 166 SER A CA 1
ATOM 1291 C C . SER A 1 166 ? 5.048 -5.176 -5.729 1.00 94.38 166 SER A C 1
ATOM 1293 O O . SER A 1 166 ? 4.364 -5.814 -4.937 1.00 94.38 166 SER A O 1
ATOM 1295 N N . GLU A 1 167 ? 5.646 -4.037 -5.367 1.00 94.81 167 GLU A N 1
ATOM 1296 C CA . GLU A 1 167 ? 5.571 -3.496 -4.001 1.00 94.81 167 GLU A CA 1
ATOM 1297 C C . GLU A 1 167 ? 4.132 -3.080 -3.639 1.00 94.81 167 GLU A C 1
ATOM 1299 O O . GLU A 1 167 ? 3.684 -3.284 -2.514 1.00 94.81 167 GLU A O 1
ATOM 1304 N N . THR A 1 168 ? 3.355 -2.575 -4.605 1.00 94.69 168 THR A N 1
ATOM 1305 C CA . THR A 1 168 ? 1.922 -2.296 -4.405 1.00 94.69 168 THR A CA 1
ATOM 1306 C C . THR A 1 168 ? 1.157 -3.570 -4.032 1.00 94.69 168 THR A C 1
ATOM 1308 O O . THR A 1 168 ? 0.371 -3.551 -3.087 1.00 94.69 168 THR A O 1
ATOM 1311 N N . ARG A 1 169 ? 1.399 -4.689 -4.727 1.00 93.06 169 ARG A N 1
ATOM 1312 C CA . ARG A 1 169 ? 0.791 -5.989 -4.404 1.00 93.06 169 ARG A CA 1
ATOM 1313 C C . ARG A 1 169 ? 1.212 -6.483 -3.020 1.00 93.06 169 ARG A C 1
ATOM 1315 O O . ARG A 1 169 ? 0.366 -6.927 -2.252 1.00 93.06 169 ARG A O 1
ATOM 1322 N N . GLU A 1 170 ? 2.486 -6.345 -2.660 1.00 93.25 170 GLU A N 1
ATOM 1323 C CA . GLU A 1 170 ? 2.973 -6.698 -1.320 1.00 93.25 170 GLU A CA 1
ATOM 1324 C C . GLU A 1 170 ? 2.298 -5.884 -0.214 1.00 93.25 170 GLU A C 1
ATOM 1326 O O . GLU A 1 170 ? 1.925 -6.437 0.821 1.00 93.25 170 GLU A O 1
ATOM 1331 N N . ILE A 1 171 ? 2.072 -4.588 -0.438 1.00 94.94 171 ILE A N 1
ATOM 1332 C CA . ILE A 1 171 ? 1.314 -3.741 0.490 1.00 94.94 171 ILE A CA 1
ATOM 1333 C C . ILE A 1 171 ? -0.102 -4.270 0.665 1.00 94.94 171 ILE A C 1
ATOM 1335 O O . ILE A 1 171 ? -0.582 -4.344 1.796 1.00 94.94 171 ILE A O 1
ATOM 1339 N N . TRP A 1 172 ? -0.755 -4.680 -0.422 1.00 93.00 172 TRP A N 1
ATOM 1340 C CA . TRP A 1 172 ? -2.106 -5.229 -0.356 1.00 93.00 172 TRP A CA 1
ATOM 1341 C C . TRP A 1 172 ? -2.186 -6.489 0.506 1.00 93.00 172 TRP A C 1
ATOM 1343 O O . TRP A 1 172 ? -3.119 -6.616 1.298 1.00 93.00 172 TRP A O 1
ATOM 1353 N N . LYS A 1 173 ? -1.182 -7.368 0.417 1.00 92.06 173 LYS A N 1
ATOM 1354 C CA . LYS A 1 173 ? -1.063 -8.564 1.263 1.00 92.06 173 LYS A CA 1
ATOM 1355 C C . LYS A 1 173 ? -0.780 -8.199 2.719 1.00 92.06 173 LYS A C 1
ATOM 1357 O O . LYS A 1 173 ? -1.544 -8.553 3.610 1.00 92.06 173 LYS A O 1
ATOM 1362 N N . LYS A 1 174 ? 0.284 -7.425 2.956 1.00 94.19 174 LYS A N 1
ATOM 1363 C CA . LYS A 1 174 ? 0.789 -7.101 4.300 1.00 94.19 174 LYS A CA 1
ATOM 1364 C C . LYS A 1 174 ? -0.148 -6.224 5.121 1.00 94.19 174 LYS A C 1
ATOM 1366 O O . LYS A 1 174 ? -0.046 -6.256 6.340 1.00 94.19 174 LYS A O 1
ATOM 1371 N N . SER A 1 175 ? -0.989 -5.408 4.489 1.00 94.06 175 SER A N 1
ATOM 1372 C CA . SER A 1 175 ? -1.966 -4.545 5.177 1.00 94.06 175 SER A CA 1
ATOM 1373 C C . SER A 1 175 ? -3.359 -5.169 5.295 1.00 94.06 175 SER A C 1
ATOM 1375 O O . SER A 1 175 ? -4.251 -4.547 5.861 1.00 94.06 175 SER A O 1
ATOM 1377 N N . GLY A 1 176 ? -3.585 -6.361 4.728 1.00 93.38 176 GLY A N 1
ATOM 1378 C CA . GLY A 1 176 ? -4.921 -6.959 4.666 1.00 93.38 176 GLY A CA 1
ATOM 1379 C C . GLY A 1 176 ? -5.885 -6.232 3.720 1.00 93.38 176 GLY A C 1
ATOM 1380 O O . GLY A 1 176 ? -7.080 -6.518 3.716 1.00 93.38 176 GLY A O 1
ATOM 1381 N N . ALA A 1 177 ? -5.400 -5.311 2.883 1.00 92.69 177 ALA A N 1
ATOM 1382 C CA . ALA A 1 177 ? -6.243 -4.577 1.941 1.00 92.69 177 ALA A CA 1
ATOM 1383 C C . ALA A 1 177 ? -6.945 -5.485 0.924 1.00 92.69 177 ALA A C 1
ATOM 1385 O O . ALA A 1 177 ? -8.016 -5.138 0.437 1.00 92.69 177 ALA A O 1
ATOM 1386 N N . TRP A 1 178 ? -6.384 -6.661 0.628 1.00 90.69 178 TRP A N 1
ATOM 1387 C CA . TRP A 1 178 ? -7.045 -7.671 -0.204 1.00 90.69 178 TRP A CA 1
ATOM 1388 C C . TRP A 1 178 ? -8.382 -8.146 0.393 1.00 90.69 178 TRP A C 1
ATOM 1390 O O . TRP A 1 178 ? -9.307 -8.457 -0.356 1.00 90.69 178 TRP A O 1
ATOM 1400 N N . PHE A 1 179 ? -8.509 -8.153 1.724 1.00 92.12 179 PHE A N 1
ATOM 1401 C CA . PHE A 1 179 ? -9.732 -8.534 2.428 1.00 92.12 179 PHE A CA 1
ATOM 1402 C C . PHE A 1 179 ? -10.765 -7.399 2.406 1.00 92.12 179 PHE A C 1
ATOM 1404 O O . PHE A 1 179 ? -11.925 -7.613 2.059 1.00 92.12 179 PHE A O 1
ATOM 1411 N N . PHE A 1 180 ? -10.332 -6.168 2.697 1.00 87.81 180 PHE A N 1
ATOM 1412 C CA . PHE A 1 180 ? -11.206 -4.985 2.742 1.00 87.81 180 PHE A CA 1
ATOM 1413 C C . PHE A 1 180 ? -11.411 -4.299 1.382 1.00 87.81 180 PHE A C 1
ATOM 1415 O O . PHE A 1 180 ? -12.121 -3.295 1.297 1.00 87.81 180 PHE A O 1
ATOM 1422 N N . LYS A 1 181 ? -10.764 -4.805 0.325 1.00 87.81 181 LYS A N 1
ATOM 1423 C CA . LYS A 1 181 ? -10.721 -4.239 -1.038 1.00 87.81 181 LYS A CA 1
ATOM 1424 C C . LYS A 1 181 ? -10.304 -2.764 -1.096 1.00 87.81 181 LYS A C 1
ATOM 1426 O O . LYS A 1 181 ? -10.615 -2.052 -2.046 1.00 87.81 181 LYS A O 1
ATOM 1431 N N . SER A 1 182 ? -9.620 -2.291 -0.061 1.00 90.38 182 SER A N 1
ATOM 1432 C CA . SER A 1 182 ? -9.110 -0.931 0.065 1.00 90.38 182 SER A CA 1
ATOM 1433 C C . SER A 1 182 ? -7.964 -0.915 1.071 1.00 90.38 182 SER A C 1
ATOM 1435 O O . SER A 1 182 ? -7.903 -1.762 1.964 1.00 90.38 182 SER A O 1
ATOM 1437 N N . ILE A 1 183 ? -7.035 0.029 0.912 1.00 87.50 183 ILE A N 1
ATOM 1438 C CA . ILE A 1 183 ? -5.965 0.224 1.893 1.00 87.50 183 ILE A CA 1
ATOM 1439 C C . ILE A 1 183 ? -6.613 0.726 3.196 1.00 87.50 183 ILE A C 1
ATOM 1441 O O . ILE A 1 183 ? -7.346 1.719 3.143 1.00 87.50 183 ILE A O 1
ATOM 1445 N N . PRO A 1 184 ? -6.374 0.071 4.348 1.00 89.62 184 PRO A N 1
ATOM 1446 C CA . PRO A 1 184 ? -6.906 0.534 5.626 1.00 89.62 184 PRO A CA 1
ATOM 1447 C C . PRO A 1 184 ? -6.350 1.919 5.973 1.00 89.62 184 PRO A C 1
ATOM 1449 O O . PRO A 1 184 ? -5.375 2.379 5.382 1.00 89.62 184 PRO A O 1
ATOM 1452 N N . LYS A 1 185 ? -6.954 2.601 6.951 1.00 90.56 185 LYS A N 1
ATOM 1453 C CA . LYS A 1 185 ? -6.466 3.913 7.405 1.00 90.56 185 LYS A CA 1
ATOM 1454 C C . LYS A 1 185 ? -4.988 3.816 7.800 1.00 90.56 185 LYS A C 1
ATOM 1456 O O . LYS A 1 185 ? -4.564 2.816 8.374 1.00 90.56 185 LYS A O 1
ATOM 1461 N N . TYR A 1 186 ? -4.208 4.847 7.495 1.00 93.25 186 TYR A N 1
ATOM 1462 C CA . TYR A 1 186 ? -2.785 4.888 7.818 1.00 93.25 186 TYR A CA 1
ATOM 1463 C C . TYR A 1 186 ? -2.320 6.305 8.140 1.00 93.25 186 TYR A C 1
ATOM 1465 O O . TYR A 1 186 ? -2.912 7.288 7.696 1.00 93.25 186 TYR A O 1
ATOM 1473 N N . ILE A 1 187 ? -1.228 6.393 8.898 1.00 91.75 187 ILE A N 1
ATOM 1474 C CA . ILE A 1 187 ? -0.579 7.651 9.272 1.00 91.75 187 ILE A CA 1
ATOM 1475 C C . ILE A 1 187 ? 0.825 7.631 8.678 1.00 91.75 187 ILE A C 1
ATOM 1477 O O . ILE A 1 187 ? 1.620 6.754 9.015 1.00 91.75 187 ILE A O 1
ATOM 1481 N N . LEU A 1 188 ? 1.133 8.574 7.784 1.00 89.62 188 LEU A N 1
ATOM 1482 C CA . LEU A 1 188 ? 2.475 8.673 7.212 1.00 89.62 188 LEU A CA 1
ATOM 1483 C C . LEU A 1 188 ? 3.493 9.091 8.286 1.00 89.62 188 LEU A C 1
ATOM 1485 O O . LEU A 1 188 ? 3.166 9.931 9.128 1.00 89.62 188 LEU A O 1
ATOM 1489 N N . PRO A 1 189 ? 4.719 8.545 8.256 1.00 85.62 189 PRO A N 1
ATOM 1490 C CA . PRO A 1 189 ? 5.788 8.984 9.141 1.00 85.62 189 PRO A CA 1
ATOM 1491 C C . PRO A 1 189 ? 6.134 10.446 8.873 1.00 85.62 189 PRO A C 1
ATOM 1493 O O . PRO A 1 189 ? 6.131 10.896 7.724 1.00 85.62 189 PRO A O 1
ATOM 1496 N N . GLU A 1 190 ? 6.475 11.178 9.925 1.00 80.69 190 GLU A N 1
ATOM 1497 C CA . GLU A 1 190 ? 7.054 12.508 9.776 1.00 80.69 190 GLU A CA 1
ATOM 1498 C C . GLU A 1 190 ? 8.421 12.365 9.090 1.00 80.69 190 GLU A C 1
ATOM 1500 O O . GLU A 1 190 ? 9.263 11.570 9.512 1.00 80.69 190 GLU A O 1
ATOM 1505 N N . GLU A 1 191 ? 8.632 13.080 7.983 1.00 72.25 191 GLU A N 1
ATOM 1506 C CA . GLU A 1 191 ? 9.946 13.084 7.341 1.00 72.25 191 GLU A CA 1
ATOM 1507 C C . GLU A 1 191 ? 10.924 13.910 8.191 1.00 72.25 191 GLU A C 1
ATOM 1509 O O . GLU A 1 191 ? 10.545 14.989 8.655 1.00 72.25 191 GLU A O 1
ATOM 1514 N N . PRO A 1 192 ? 12.170 13.442 8.393 1.00 57.22 192 PRO A N 1
ATOM 1515 C CA . PRO A 1 192 ? 13.165 14.191 9.148 1.00 57.22 192 PRO A CA 1
ATOM 1516 C C . PRO A 1 192 ? 13.429 15.547 8.478 1.00 57.22 192 PRO A C 1
ATOM 1518 O O . PRO A 1 192 ? 13.527 15.646 7.255 1.00 57.22 192 PRO A O 1
ATOM 1521 N N . ASP A 1 193 ? 13.543 16.588 9.300 1.00 50.44 193 ASP A N 1
ATOM 1522 C CA . ASP A 1 193 ? 13.478 18.023 8.970 1.00 50.44 193 ASP A CA 1
ATOM 1523 C C . ASP A 1 193 ? 14.677 18.583 8.156 1.00 50.44 193 ASP A C 1
ATOM 1525 O O . ASP A 1 193 ? 15.060 19.744 8.307 1.00 50.44 193 ASP A O 1
ATOM 1529 N N . ASN A 1 194 ? 15.298 17.782 7.284 1.00 54.72 194 ASN A N 1
ATOM 1530 C CA . ASN A 1 194 ? 16.522 18.160 6.565 1.00 54.72 194 ASN A CA 1
ATOM 1531 C C . ASN A 1 194 ? 16.312 18.812 5.188 1.00 54.72 194 ASN A C 1
ATOM 1533 O O . ASN A 1 194 ? 17.254 19.403 4.675 1.00 54.72 194 ASN A O 1
ATOM 1537 N N . ASP A 1 195 ? 15.100 18.821 4.621 1.00 48.91 195 ASP A N 1
ATOM 1538 C CA . ASP A 1 195 ? 14.838 19.461 3.320 1.00 48.91 195 ASP A CA 1
ATOM 1539 C C . ASP A 1 195 ? 13.738 20.529 3.410 1.00 48.91 195 ASP A C 1
ATOM 1541 O O . ASP A 1 195 ? 12.543 20.285 3.208 1.00 48.91 195 ASP A O 1
ATOM 1545 N N . LYS A 1 196 ? 14.150 21.776 3.669 1.00 46.78 196 LYS A N 1
ATOM 1546 C CA . LYS A 1 196 ? 13.260 22.953 3.748 1.00 46.78 196 LYS A CA 1
ATOM 1547 C C . LYS A 1 196 ? 12.622 23.362 2.408 1.00 46.78 196 LYS A C 1
ATOM 1549 O O . LYS A 1 196 ? 11.842 24.310 2.397 1.00 46.78 196 LYS A O 1
ATOM 1554 N N . ASN A 1 197 ? 12.872 22.652 1.302 1.00 46.03 197 ASN A N 1
ATOM 1555 C CA . ASN A 1 197 ? 12.408 23.060 -0.032 1.00 46.03 197 ASN A CA 1
ATOM 1556 C C . ASN A 1 197 ? 11.180 22.299 -0.580 1.00 46.03 197 ASN A C 1
ATOM 1558 O O . ASN A 1 197 ? 10.797 22.501 -1.726 1.00 46.03 197 ASN A O 1
ATOM 1562 N N . SER A 1 198 ? 10.520 21.445 0.216 1.00 49.34 198 SER A N 1
ATOM 1563 C CA . SER A 1 198 ? 9.353 20.650 -0.238 1.00 49.34 198 SER A CA 1
ATOM 1564 C C . SER A 1 198 ? 8.047 20.946 0.530 1.00 49.34 198 SER A C 1
ATOM 1566 O O . SER A 1 198 ? 7.055 20.225 0.424 1.00 49.34 198 SER A O 1
ATOM 1568 N N . ARG A 1 199 ? 8.017 22.027 1.326 1.00 47.34 199 ARG A N 1
ATOM 1569 C CA . ARG A 1 199 ? 6.919 22.357 2.264 1.00 47.34 199 ARG A CA 1
ATOM 1570 C C . ARG A 1 199 ? 5.588 22.783 1.619 1.00 47.34 199 ARG A C 1
ATOM 1572 O O . ARG A 1 199 ? 4.639 23.023 2.357 1.00 47.34 199 ARG A O 1
ATOM 1579 N N . LYS A 1 200 ? 5.468 22.860 0.287 1.00 41.53 200 LYS A N 1
ATOM 1580 C CA . LYS A 1 200 ? 4.225 23.325 -0.365 1.00 41.53 200 LYS A CA 1
ATOM 1581 C C . LYS A 1 200 ? 3.214 22.219 -0.709 1.00 41.53 200 LYS A C 1
ATOM 1583 O O . LYS A 1 200 ? 2.027 22.513 -0.719 1.00 41.53 200 LYS A O 1
ATOM 1588 N N . ASP A 1 201 ? 3.627 20.955 -0.844 1.00 49.03 201 ASP A N 1
ATOM 1589 C CA . ASP A 1 201 ? 2.716 19.891 -1.326 1.00 49.03 201 ASP A CA 1
ATOM 1590 C C . ASP A 1 201 ? 2.155 18.963 -0.233 1.00 49.03 201 ASP A C 1
ATOM 1592 O O . ASP A 1 201 ? 1.236 18.177 -0.476 1.00 49.03 201 ASP A O 1
ATOM 1596 N N . LYS A 1 202 ? 2.685 19.029 0.996 1.00 51.12 202 LYS A N 1
ATOM 1597 C CA . LYS A 1 202 ? 2.385 18.034 2.045 1.00 51.12 202 LYS A CA 1
ATOM 1598 C C . LYS A 1 202 ? 1.064 18.279 2.792 1.00 51.12 202 LYS A C 1
ATOM 1600 O O . LYS A 1 202 ? 0.480 17.326 3.299 1.00 51.12 202 LYS A O 1
ATOM 1605 N N . ASN A 1 203 ? 0.537 19.507 2.791 1.00 35.94 203 ASN A N 1
ATOM 1606 C CA . ASN A 1 203 ? -0.715 19.841 3.492 1.00 35.94 203 ASN A CA 1
ATOM 1607 C C . ASN A 1 203 ? -1.999 19.345 2.794 1.00 35.94 203 ASN A C 1
ATOM 1609 O O . ASN A 1 203 ? -3.073 19.433 3.376 1.00 35.94 203 ASN A O 1
ATOM 1613 N N . ILE A 1 204 ? -1.917 18.782 1.582 1.00 46.59 204 ILE A N 1
ATOM 1614 C CA . ILE A 1 204 ? -3.103 18.341 0.822 1.00 46.59 204 ILE A CA 1
ATOM 1615 C C . ILE A 1 204 ? -3.519 16.888 1.124 1.00 46.59 204 ILE A C 1
ATOM 1617 O O . ILE A 1 204 ? -4.660 16.513 0.866 1.00 46.59 204 ILE A O 1
ATOM 1621 N N . ARG A 1 205 ? -2.641 16.039 1.677 1.00 46.09 205 ARG A N 1
ATOM 1622 C CA . ARG A 1 205 ? -2.902 14.581 1.728 1.00 46.09 205 ARG A CA 1
ATOM 1623 C C . ARG A 1 205 ? -3.418 14.040 3.066 1.00 46.09 205 ARG A C 1
ATOM 1625 O O . ARG A 1 205 ? -3.727 12.858 3.139 1.00 46.09 205 ARG A O 1
ATOM 1632 N N . ILE A 1 206 ? -3.552 14.882 4.092 1.00 44.50 206 ILE A N 1
ATOM 1633 C CA . ILE A 1 206 ? -4.106 14.483 5.402 1.00 44.50 206 ILE A CA 1
ATOM 1634 C C . ILE A 1 206 ? -5.655 14.552 5.418 1.00 44.50 206 ILE A C 1
ATOM 1636 O O . ILE A 1 206 ? -6.280 13.989 6.308 1.00 44.50 206 ILE A O 1
ATOM 1640 N N . PHE A 1 207 ? -6.297 15.145 4.400 1.00 36.62 207 PHE A N 1
ATOM 1641 C CA . PHE A 1 207 ? -7.761 15.313 4.315 1.00 36.62 207 PHE A CA 1
ATOM 1642 C C . PHE A 1 207 ? -8.301 15.145 2.878 1.00 36.62 207 PHE A C 1
ATOM 1644 O O . PHE A 1 207 ? -8.910 16.045 2.311 1.00 36.62 207 PHE A O 1
ATOM 1651 N N . LYS A 1 208 ? -8.083 13.987 2.245 1.00 31.47 208 LYS A N 1
ATOM 1652 C CA . LYS A 1 208 ? -8.859 13.597 1.051 1.00 31.47 208 LYS A CA 1
ATOM 1653 C C . LYS A 1 208 ? -9.469 12.217 1.243 1.00 31.47 208 LYS A C 1
ATOM 1655 O O . LYS A 1 208 ? -9.068 11.234 0.632 1.00 31.47 208 LYS A O 1
ATOM 1660 N N . GLN A 1 209 ? -10.449 12.180 2.134 1.00 38.41 209 GLN A N 1
ATOM 1661 C CA . GLN A 1 209 ? -11.477 11.153 2.160 1.00 38.41 209 GLN A CA 1
ATOM 1662 C C . GLN A 1 209 ? -12.831 11.862 2.226 1.00 38.41 209 GLN A C 1
ATOM 1664 O O . GLN A 1 209 ? -13.527 11.738 3.214 1.00 38.41 209 GLN A O 1
ATOM 1669 N N . GLU A 1 210 ? -13.135 12.669 1.208 1.00 31.97 210 GLU A N 1
ATOM 1670 C CA . GLU A 1 210 ? -14.481 13.136 0.858 1.00 31.97 210 GLU A CA 1
ATOM 1671 C C . GLU A 1 210 ? -14.406 13.698 -0.580 1.00 31.97 210 GLU A C 1
ATOM 1673 O O . GLU A 1 210 ? -13.608 14.582 -0.887 1.00 31.97 210 GLU A O 1
ATOM 1678 N N . ASP A 1 211 ? -15.168 13.053 -1.461 1.00 29.81 211 ASP A N 1
ATOM 1679 C CA . ASP A 1 211 ? -15.629 13.464 -2.790 1.00 29.81 211 ASP A CA 1
ATOM 1680 C C . ASP A 1 211 ? -14.631 13.628 -3.967 1.00 29.81 211 ASP A C 1
ATOM 1682 O O . ASP A 1 211 ? -14.058 14.675 -4.247 1.00 29.81 211 ASP A O 1
ATOM 1686 N N . ASN A 1 212 ? -14.617 12.556 -4.770 1.00 29.11 212 ASN A N 1
ATOM 1687 C CA . ASN A 1 212 ? -14.615 12.525 -6.240 1.00 29.11 212 ASN A CA 1
ATOM 1688 C C . ASN A 1 212 ? -13.291 12.570 -7.052 1.00 29.11 212 ASN A C 1
ATOM 1690 O O . ASN A 1 212 ? -12.511 13.519 -7.041 1.00 29.11 212 ASN A O 1
ATOM 1694 N N . SER A 1 213 ? -13.159 11.511 -7.868 1.00 35.56 213 SER A N 1
ATOM 1695 C CA . SER A 1 213 ? -12.464 11.371 -9.160 1.00 35.56 213 SER A CA 1
ATOM 1696 C C . SER A 1 213 ? -10.963 11.687 -9.271 1.00 35.56 213 SER A C 1
ATOM 1698 O O . SER A 1 213 ? -10.559 12.832 -9.444 1.00 35.56 213 SER A O 1
ATOM 1700 N N . GLY A 1 214 ? -10.143 10.629 -9.360 1.00 31.06 214 GLY A N 1
ATOM 1701 C CA . GLY A 1 214 ? -8.845 10.695 -10.045 1.00 31.06 214 GLY A CA 1
ATOM 1702 C C . GLY A 1 214 ? -7.757 9.806 -9.451 1.00 31.06 214 GLY A C 1
ATOM 1703 O O . GLY A 1 214 ? -6.924 10.281 -8.687 1.00 31.06 214 GLY A O 1
ATOM 1704 N N . GLY A 1 215 ? -7.732 8.531 -9.850 1.00 30.64 215 GLY A N 1
ATOM 1705 C CA . GLY A 1 215 ? -6.626 7.610 -9.567 1.00 30.64 215 GLY A CA 1
ATOM 1706 C C . GLY A 1 215 ? -6.923 6.567 -8.496 1.00 30.64 215 GLY A C 1
ATOM 1707 O O . GLY A 1 215 ? -6.121 6.363 -7.589 1.00 30.64 215 GLY A O 1
ATOM 1708 N N . GLU A 1 216 ? -8.058 5.878 -8.604 1.00 35.03 216 GLU A N 1
ATOM 1709 C CA . GLU A 1 216 ? -8.245 4.615 -7.900 1.00 35.03 216 GLU A CA 1
ATOM 1710 C C . GLU A 1 216 ? -7.095 3.668 -8.264 1.00 35.03 216 GLU A C 1
ATOM 1712 O O . GLU A 1 216 ? -6.996 3.199 -9.398 1.00 35.03 216 GLU A O 1
ATOM 1717 N N . MET A 1 217 ? -6.247 3.326 -7.292 1.00 44.97 217 MET A N 1
ATOM 1718 C CA . MET A 1 217 ? -5.464 2.089 -7.339 1.00 44.97 217 MET A CA 1
ATOM 1719 C C . MET A 1 217 ? -6.408 0.912 -7.083 1.00 44.97 217 MET A C 1
ATOM 1721 O O . MET A 1 217 ? -6.201 0.121 -6.167 1.00 44.97 217 MET A O 1
ATOM 1725 N N . LYS A 1 218 ? -7.480 0.818 -7.872 1.00 42.88 218 LYS A N 1
ATOM 1726 C CA . LYS A 1 218 ? -8.216 -0.425 -7.994 1.00 42.88 218 LYS A CA 1
ATOM 1727 C C . LYS A 1 218 ? -7.304 -1.382 -8.751 1.00 42.88 218 LYS A C 1
ATOM 1729 O O . LYS A 1 218 ? -6.810 -1.028 -9.828 1.00 42.88 218 LYS A O 1
ATOM 1734 N N . PRO A 1 219 ? -7.047 -2.575 -8.213 1.00 42.72 219 PRO A N 1
ATOM 1735 C CA . PRO A 1 219 ? -6.437 -3.615 -9.001 1.00 42.72 219 PRO A CA 1
ATOM 1736 C C . PRO A 1 219 ? -7.327 -3.855 -10.223 1.00 42.72 219 PRO A C 1
ATOM 1738 O O . PRO A 1 219 ? -8.557 -3.833 -10.130 1.00 42.72 219 PRO A O 1
ATOM 1741 N N . LYS A 1 220 ? -6.722 -4.046 -11.399 1.00 51.72 220 LYS A N 1
ATOM 1742 C CA . LYS A 1 220 ? -7.478 -4.547 -12.555 1.00 51.72 220 LYS A CA 1
ATOM 1743 C C . LYS A 1 220 ? -8.133 -5.869 -12.125 1.00 51.72 220 LYS A C 1
ATOM 1745 O O . LYS A 1 220 ? -7.557 -6.573 -11.302 1.00 51.72 220 LYS A O 1
ATOM 1750 N N . LYS A 1 221 ? -9.304 -6.227 -12.664 1.00 50.53 221 LYS A N 1
ATOM 1751 C CA . LYS A 1 221 ? -10.046 -7.445 -12.258 1.00 50.53 221 LYS A CA 1
ATOM 1752 C C . LYS A 1 221 ? -9.153 -8.704 -12.186 1.00 50.53 221 LYS A C 1
ATOM 1754 O O . LYS A 1 221 ? -9.251 -9.465 -11.233 1.00 50.53 221 LYS A O 1
ATOM 1759 N N . ASN A 1 222 ? -8.195 -8.843 -13.108 1.00 47.88 222 ASN A N 1
ATOM 1760 C CA . ASN A 1 222 ? -7.219 -9.945 -13.117 1.00 47.88 222 ASN A CA 1
ATOM 1761 C C . ASN A 1 222 ? -6.209 -9.899 -11.949 1.00 47.88 222 ASN A C 1
ATOM 1763 O O . ASN A 1 222 ? -5.707 -10.930 -11.514 1.00 47.88 222 ASN A O 1
ATOM 1767 N N . THR A 1 223 ? -5.887 -8.714 -11.429 1.00 53.28 223 THR A N 1
ATOM 1768 C CA . THR A 1 223 ? -5.011 -8.526 -10.267 1.00 53.28 223 THR A CA 1
ATOM 1769 C C . THR A 1 223 ? -5.717 -8.932 -8.970 1.00 53.28 223 THR A C 1
ATOM 1771 O O . THR A 1 223 ? -5.075 -9.543 -8.122 1.00 53.28 223 THR A O 1
ATOM 1774 N N . GLU A 1 224 ? -7.020 -8.648 -8.827 1.00 53.22 224 GLU A N 1
ATOM 1775 C CA . GLU A 1 224 ? -7.823 -9.064 -7.660 1.00 53.22 224 GLU A CA 1
ATOM 1776 C C . GLU A 1 224 ? -7.914 -10.588 -7.536 1.00 53.22 224 GLU A C 1
ATOM 1778 O O . GLU A 1 224 ? -7.722 -11.128 -6.449 1.00 53.22 224 GLU A O 1
ATOM 1783 N N . GLU A 1 225 ? -8.170 -11.282 -8.646 1.00 56.56 225 GLU A N 1
ATOM 1784 C CA . GLU A 1 225 ? -8.303 -12.741 -8.664 1.00 56.56 225 GLU A CA 1
ATOM 1785 C C . GLU A 1 225 ? -6.960 -13.436 -8.378 1.00 56.56 225 GLU A C 1
ATOM 1787 O O . GLU A 1 225 ? -6.887 -14.333 -7.540 1.00 56.56 225 GLU A O 1
ATOM 1792 N N . HIS A 1 226 ? -5.864 -12.940 -8.965 1.00 55.59 226 HIS A N 1
ATOM 1793 C CA . HIS A 1 226 ? -4.514 -13.465 -8.724 1.00 55.59 226 HIS A CA 1
ATOM 1794 C C . HIS A 1 226 ? -4.013 -13.204 -7.294 1.00 55.59 226 HIS A C 1
ATOM 1796 O O . HIS A 1 226 ? -3.400 -14.076 -6.684 1.00 55.59 226 HIS A O 1
ATOM 1802 N N . LEU A 1 227 ? -4.282 -12.018 -6.728 1.00 56.81 227 LEU A N 1
ATOM 1803 C CA . LEU A 1 227 ? -3.961 -11.704 -5.326 1.00 56.81 227 LEU A CA 1
ATOM 1804 C C . LEU A 1 227 ? -4.764 -12.574 -4.356 1.00 56.81 227 LEU A C 1
ATOM 1806 O O . LEU A 1 227 ? -4.222 -13.004 -3.342 1.00 56.81 227 LEU A O 1
ATOM 1810 N N . ARG A 1 228 ? -6.034 -12.854 -4.673 1.00 57.00 228 ARG A N 1
ATOM 1811 C CA . ARG A 1 228 ? -6.885 -13.742 -3.876 1.00 57.00 228 ARG A CA 1
ATOM 1812 C C . ARG A 1 228 ? -6.350 -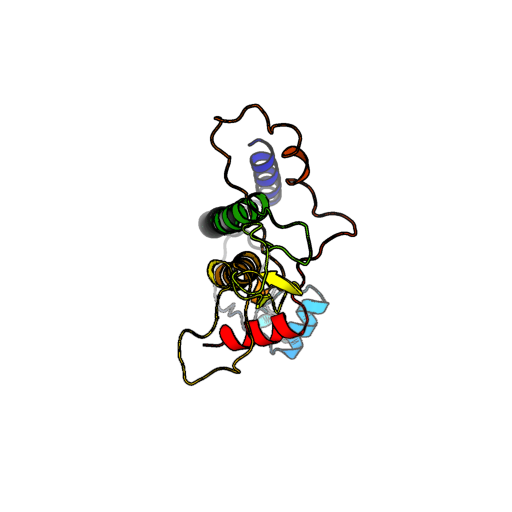15.174 -3.857 1.00 57.00 228 ARG A C 1
ATOM 1814 O O . ARG A 1 228 ? -6.332 -15.773 -2.791 1.00 57.00 228 ARG A O 1
ATOM 1821 N N . LEU A 1 229 ? -5.883 -15.687 -4.996 1.00 58.16 229 LEU A N 1
ATOM 1822 C CA . LEU A 1 229 ? -5.298 -17.029 -5.097 1.00 58.16 229 LEU A CA 1
ATOM 1823 C C . LEU A 1 229 ? -3.944 -17.139 -4.375 1.00 58.16 229 LEU A C 1
ATOM 1825 O O . LEU A 1 229 ? -3.684 -18.143 -3.730 1.00 58.16 229 LEU A O 1
ATOM 1829 N N . GLN A 1 230 ? -3.105 -16.099 -4.418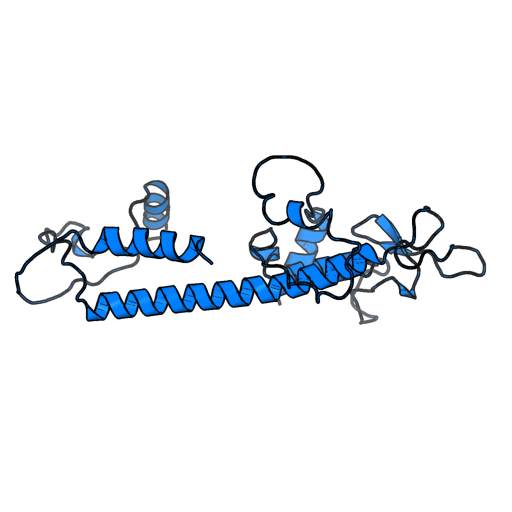 1.00 56.28 230 GLN A N 1
ATOM 1830 C CA . GLN A 1 230 ? -1.792 -16.095 -3.748 1.00 56.28 230 GLN A CA 1
ATOM 1831 C C . GLN A 1 230 ? -1.838 -15.880 -2.224 1.00 56.28 230 GLN A C 1
ATOM 1833 O O . GLN A 1 230 ? -0.801 -15.993 -1.578 1.00 56.28 230 GLN A O 1
ATOM 1838 N N . CYS A 1 231 ? -2.987 -15.506 -1.651 1.00 53.53 231 CYS A N 1
ATOM 1839 C CA . CYS A 1 231 ? -3.140 -15.239 -0.209 1.00 53.53 231 CYS A CA 1
ATOM 1840 C C . CYS A 1 231 ? -4.097 -16.219 0.488 1.00 53.53 231 CYS A C 1
ATOM 1842 O O . CYS A 1 2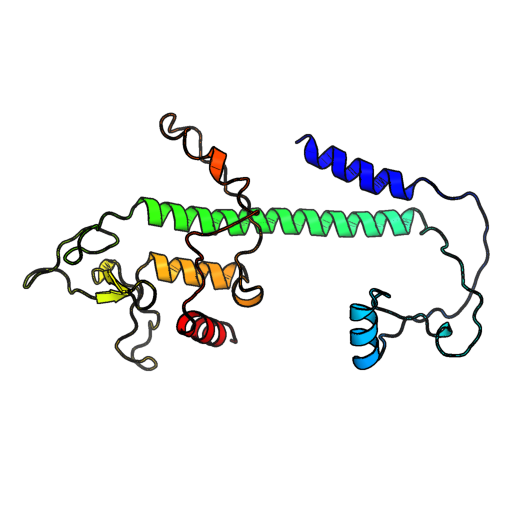31 ? -4.519 -15.954 1.612 1.00 53.53 231 CYS A O 1
ATOM 1844 N N . GLN A 1 232 ? -4.495 -17.292 -0.202 1.00 45.03 232 GLN A N 1
ATOM 1845 C CA . GLN A 1 232 ? -5.312 -18.382 0.344 1.00 45.03 232 GLN A CA 1
ATOM 1846 C C . GLN A 1 232 ? -4.474 -19.554 0.886 1.00 45.03 232 GLN A C 1
ATOM 1848 O O . GLN A 1 232 ? -5.061 -20.537 1.333 1.00 45.03 232 GLN A O 1
ATOM 1853 N N . GLU A 1 233 ? -3.144 -19.436 0.870 1.00 37.44 233 GLU A N 1
ATOM 1854 C CA . GLU A 1 233 ? -2.202 -20.349 1.538 1.00 37.44 233 GLU A CA 1
ATOM 1855 C C . GLU A 1 233 ? -1.823 -19.849 2.937 1.00 37.44 233 GLU A C 1
ATOM 1857 O O . GLU A 1 233 ? -1.574 -18.627 3.086 1.00 37.44 233 GLU A O 1
#

Sequence (233 aa):
MFHNKFLQKKTINSLNAQMDCGTSSNASSRFVCPNDRQLALRAKLKTGWSIKTGSIGYQAPSTSNQPLRPEEQEAIIAVVKKAEDFDLSEQKRVGNLIQRLENMRRKVHGRDPNQCLLCGDSFGIFKSQKLMCSDCTRPVCQKCAVDPCGSKHCCSKDHWFCMICSETREIWKKSGAWFFKSIPKYILPEEPDNDKNSRKDKNIRIFKQEDNSGGEMKPKKNTEEHLRLQCQE

Radius of gyration: 27.07 Å; chains: 1; bounding box: 64×48×75 Å

Organism: NCBI:txid559131

InterPro domains:
  IPR010911 Rab-binding domain [PS50916] (62-182)
  IPR011011 Zinc finger, FYVE/PHD-type [SSF57903] (68-189)
  IPR013083 Zinc finger, RING/FYVE/PHD-type [G3DSA:3.30.40.10] (61-194)
  IPR017455 Zinc finger, FYVE-related [PS50178] (110-170)
  IPR041282 FYVE-type zinc finger [PF02318] (68-183)
  IPR043566 Rabphilin/Doc2/Noc2 [PTHR45729] (27-201)

Foldseek 3Di:
DVVVVVVVCVVVVVQPPDDDDDDDDDDDQDKDFDDPVVQVVCVVVVVDGIDRPCVPPHDDPPPDPPPDDPVVVVVVVVVVVVVVVVVQVLQAVLQVLVLVLVVQVVQFDDDDQQAARRPRHGDDDPDFDWAAAPFPRGTHGPVQKDDPDPDPPDDDPHHIHGPSVVSVLVSCLVQVCLVVVHRPRHDHDDDPPPDPPPPPPPVPPVDPPDDDDDDPPRGDPVSSVVSVVVNPD